Protein AF-A0A941WX78-F1 (afdb_monomer)

Secondary structure (DSSP, 8-state):
-HHHHHHHHHHHHHH--HHHHHHHHHHHHHHHHHHHT-S-----HHHHHHHHHHHHHHHTHHHHHHHHHHHTT-HHHHHHHHHHHHHHHHHHHHHHHHHHHHHTTTSPPPPP--HHHHHHHHHHHHHHHHHTSTTTTSHHHHHHHHHHHSHHHHHHHHHHHHHHHHHH-SSHHHHHHT-PPPS---TTSPP--GGGSTTSSHHHHHHHHHHHHHHHHHH-TT---HHHHHHHHHHTT--

Sequence (239 aa):
IVHSVVECLGCTGEWFGPQLIGLTLILAPLLWQPLKNSALRFRNPGWISLFSFGVLAASFVPPIFATGVDSYRLDRILGSLYMLYAVLVLLNLIYWMGWLAQRRAAHAAPEGVRVWHLGLCAGLLAWGLFATGAVLATPTLGAYYSLLTGEAAQYHEDILAREEALLTARSLSEAQDSIDFLGAQPAIFPLDMLPYQSNTSLPGDMHRFFAMQQLVDQYGAGHIPTEEWEALNAWNSES

Radius of gyration: 26.67 Å; Cα contacts (8 Å, |Δi|>4): 202; chains: 1; bounding box: 54×29×80 Å

Foldseek 3Di:
DVLLLVVLVVLVVVLPDCLLVLLLVLVLQVLLVVLLVDPDDLDCLPVLLVVLSVVLSVLSVVLCVVQNPPQSPQLLNSLVSSVSVVVSSVVSSSSVSSNVSNVVVVDDRDDHDDPVSVVVNVVSVCCSCVVVCSVCSHLVNLVVVCVVVVLVVQQVVQVVQLLVQLQPDQALVSLLVSDDDRPHDRSNDGDDCCVVCSPDCVSLVSNLVSLVVVQCVVQNPPRRDPVSVVVSVVRSVRD

Solvent-accessible surface area (backbone atoms only — not comparable to full-atom values): 13236 Å² total; per-residue (Å²): 107,72,64,25,46,53,51,42,54,52,51,54,56,72,67,64,42,73,53,59,55,54,50,47,68,53,48,49,67,64,46,37,63,63,38,51,72,41,89,72,84,59,8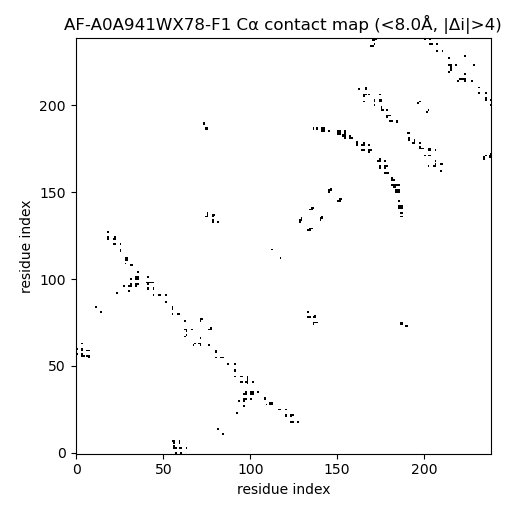2,58,54,69,60,53,46,53,48,46,50,49,54,52,25,54,64,41,44,60,44,36,71,76,49,34,86,79,55,37,76,38,55,39,52,48,24,54,51,48,52,51,48,53,54,47,51,52,53,43,49,52,40,46,49,28,30,48,34,58,73,42,68,86,58,82,80,79,80,80,81,53,70,66,58,55,54,52,47,54,50,46,50,49,44,51,41,57,74,66,45,40,54,56,27,31,60,70,51,28,51,52,46,24,61,73,74,40,33,49,59,49,31,50,53,49,50,50,54,41,50,53,41,31,59,69,36,87,40,41,69,52,21,27,71,52,52,67,81,72,94,36,79,50,69,77,54,77,81,84,57,58,60,82,40,24,93,50,66,56,40,48,57,47,26,54,50,54,51,49,52,53,43,33,73,73,53,36,84,96,53,60,56,69,68,61,52,50,52,56,50,51,53,65,67,77,93

pLDDT: mean 78.2, std 11.44, range [45.84, 93.56]

Structure (mmCIF, N/CA/C/O backbone):
data_AF-A0A941WX78-F1
#
_entry.id   AF-A0A941WX78-F1
#
loop_
_atom_site.group_PDB
_atom_site.id
_atom_site.type_symbol
_atom_site.label_atom_id
_atom_site.label_alt_id
_atom_site.label_comp_id
_atom_site.label_asym_id
_atom_site.label_entity_id
_atom_site.label_seq_id
_atom_site.pdbx_PDB_ins_code
_atom_site.Cartn_x
_atom_site.Cartn_y
_atom_site.Cartn_z
_atom_site.occupancy
_atom_site.B_iso_or_equiv
_atom_site.auth_seq_id
_atom_site.auth_comp_id
_atom_site.auth_asym_id
_atom_site.auth_atom_id
_atom_site.pdbx_PDB_model_num
ATOM 1 N N . ILE A 1 1 ? -15.611 -10.393 -6.558 1.00 64.38 1 ILE A N 1
ATOM 2 C CA . ILE A 1 1 ? -16.486 -10.279 -5.361 1.00 64.38 1 ILE A CA 1
ATOM 3 C C . ILE A 1 1 ? -16.205 -11.397 -4.357 1.00 64.38 1 ILE A C 1
ATOM 5 O O . ILE A 1 1 ? -15.852 -11.079 -3.237 1.00 64.38 1 ILE A O 1
ATOM 9 N N . VAL A 1 2 ? -16.305 -12.685 -4.716 1.00 76.94 2 VAL A N 1
ATOM 10 C CA . VAL A 1 2 ? -16.023 -13.775 -3.751 1.00 76.94 2 VAL A CA 1
ATOM 11 C C . VAL A 1 2 ? -14.576 -13.722 -3.238 1.00 76.94 2 VAL A C 1
ATOM 13 O O . VAL A 1 2 ? -14.368 -13.720 -2.031 1.00 76.94 2 VAL A O 1
ATOM 16 N N . HIS A 1 3 ? -13.595 -13.551 -4.132 1.00 77.19 3 HIS A N 1
ATOM 17 C CA . HIS A 1 3 ? -12.185 -13.399 -3.743 1.00 77.19 3 HIS A CA 1
ATOM 18 C C . HIS A 1 3 ? -11.938 -12.207 -2.811 1.00 77.19 3 HIS A C 1
ATOM 20 O O . HIS A 1 3 ? -11.313 -12.368 -1.775 1.00 77.19 3 HIS A O 1
ATOM 26 N N . SER A 1 4 ? -12.500 -11.031 -3.110 1.00 78.50 4 SER A N 1
ATOM 27 C CA . SER A 1 4 ? -12.307 -9.843 -2.267 1.00 78.50 4 SER A CA 1
ATOM 28 C C . SER A 1 4 ? -12.907 -9.998 -0.864 1.00 78.50 4 SER A C 1
ATOM 30 O O . SER A 1 4 ? -12.401 -9.411 0.085 1.00 78.50 4 SER A O 1
ATOM 32 N N . VAL A 1 5 ? -13.964 -10.805 -0.708 1.00 82.19 5 VAL A N 1
ATOM 33 C CA . VAL A 1 5 ? -14.541 -11.131 0.606 1.00 82.19 5 VAL A CA 1
ATOM 34 C C . VAL A 1 5 ? -13.653 -12.105 1.381 1.00 82.19 5 VAL A C 1
ATOM 36 O O . VAL A 1 5 ? -13.455 -11.906 2.577 1.00 82.19 5 VAL A O 1
ATOM 39 N N . VAL A 1 6 ? -13.111 -13.133 0.721 1.00 83.12 6 VAL A N 1
ATOM 40 C CA . VAL A 1 6 ? -12.206 -14.109 1.352 1.00 83.12 6 VAL A CA 1
ATOM 41 C C . VAL A 1 6 ? -10.912 -13.433 1.805 1.00 83.12 6 VAL A C 1
ATOM 43 O O . VAL A 1 6 ? -10.533 -13.588 2.963 1.00 83.12 6 VAL A O 1
ATOM 46 N N . GLU A 1 7 ? -10.305 -12.608 0.950 1.00 81.38 7 GLU A N 1
ATOM 47 C CA . GLU A 1 7 ? -9.098 -11.849 1.305 1.00 81.38 7 GLU A CA 1
ATOM 48 C C . GLU A 1 7 ? -9.359 -10.865 2.443 1.00 81.38 7 GLU A C 1
ATOM 50 O O . GLU A 1 7 ? -8.599 -10.789 3.405 1.00 81.38 7 GLU A O 1
ATOM 55 N N . CYS A 1 8 ? -10.496 -10.163 2.404 1.00 81.75 8 CYS A N 1
ATOM 56 C CA . CYS A 1 8 ? -10.891 -9.289 3.500 1.00 81.75 8 CYS A CA 1
ATOM 57 C C . CYS A 1 8 ? -11.042 -10.062 4.822 1.00 81.75 8 CYS A C 1
ATOM 59 O O . CYS A 1 8 ? -10.663 -9.544 5.870 1.00 81.75 8 CYS A O 1
ATOM 61 N N . LEU A 1 9 ? -11.580 -11.286 4.814 1.00 82.31 9 LEU A N 1
ATOM 62 C CA . LEU A 1 9 ? -11.692 -12.115 6.022 1.00 82.31 9 LEU A CA 1
ATOM 63 C C . LEU A 1 9 ? -10.322 -12.556 6.549 1.00 82.31 9 LEU A C 1
ATOM 65 O O . LEU A 1 9 ? -10.090 -12.467 7.753 1.00 82.31 9 LEU A O 1
ATOM 69 N N . GLY A 1 10 ? -9.415 -12.977 5.665 1.00 80.12 10 GLY A N 1
ATOM 70 C CA . GLY A 1 10 ? -8.041 -13.328 6.033 1.00 80.12 10 GLY A CA 1
ATOM 71 C C . GLY A 1 10 ? -7.306 -12.143 6.660 1.00 80.12 10 GLY A C 1
ATOM 72 O O . GLY A 1 10 ? -6.890 -12.210 7.817 1.00 80.12 10 GLY A O 1
ATOM 73 N N . CYS A 1 11 ? -7.256 -11.012 5.948 1.00 75.69 11 CYS A N 1
ATOM 74 C CA . CYS A 1 11 ? -6.587 -9.801 6.420 1.00 75.69 11 CYS A CA 1
ATOM 75 C C . CYS A 1 11 ? -7.209 -9.247 7.705 1.00 75.69 11 CYS A C 1
ATOM 77 O O . CYS A 1 11 ? -6.488 -8.839 8.608 1.00 75.69 11 CYS A O 1
ATOM 79 N N . THR A 1 12 ? -8.541 -9.246 7.839 1.00 78.50 12 THR A N 1
ATOM 80 C CA . THR A 1 12 ? -9.175 -8.785 9.088 1.00 78.50 12 THR A CA 1
ATOM 81 C C . THR A 1 12 ? -8.836 -9.676 10.277 1.00 78.50 12 THR A C 1
ATOM 83 O O . THR A 1 12 ? -8.740 -9.147 11.380 1.00 78.50 12 THR A O 1
ATOM 86 N N . GLY A 1 13 ? -8.623 -10.980 10.073 1.00 75.88 13 GLY A N 1
ATOM 87 C CA . GLY A 1 13 ? -8.141 -11.897 11.106 1.00 75.88 13 GLY A CA 1
ATOM 88 C C . GLY A 1 13 ? -6.695 -11.618 11.515 1.00 75.88 13 GLY A C 1
ATOM 89 O O . GLY A 1 13 ? -6.405 -11.541 12.706 1.00 75.88 13 GLY A O 1
ATOM 90 N N . GLU A 1 14 ? -5.806 -11.398 10.547 1.00 78.25 14 GLU A N 1
ATOM 91 C CA . GLU A 1 14 ? -4.398 -11.055 10.799 1.00 78.25 14 GLU A CA 1
ATOM 92 C C . GLU A 1 14 ? -4.241 -9.689 11.481 1.00 78.25 14 GLU A C 1
ATOM 94 O O . GLU A 1 14 ? -3.434 -9.523 12.395 1.00 78.25 14 GLU A O 1
ATOM 99 N N . TRP A 1 15 ? -5.042 -8.706 11.069 1.00 74.44 15 TRP A N 1
ATOM 100 C CA . TRP A 1 15 ? -5.029 -7.355 11.631 1.00 74.44 15 TRP A CA 1
ATOM 101 C C . TRP A 1 15 ? -5.766 -7.252 12.968 1.00 74.44 15 TRP A C 1
ATOM 103 O O . TRP A 1 15 ? -5.611 -6.248 13.672 1.00 74.44 15 TRP A O 1
ATOM 113 N N . PHE A 1 16 ? -6.540 -8.274 13.353 1.00 72.19 16 PHE A N 1
ATOM 114 C CA . PHE A 1 16 ? -7.192 -8.343 14.658 1.00 72.19 16 PHE A CA 1
ATOM 115 C C . PHE A 1 16 ? -6.184 -8.710 15.752 1.00 72.19 16 PHE A C 1
ATOM 117 O O . PHE A 1 16 ? -6.165 -9.810 16.301 1.00 72.19 16 PHE A O 1
ATOM 124 N N . GLY A 1 17 ? -5.315 -7.757 16.068 1.00 70.75 17 GLY A N 1
ATOM 125 C CA . GLY A 1 17 ? -4.290 -7.912 17.086 1.00 70.75 17 GLY A CA 1
ATOM 126 C C . GLY A 1 17 ? -4.743 -7.484 18.492 1.00 70.75 17 GLY A C 1
ATOM 127 O O . GLY A 1 17 ? -5.724 -6.746 18.656 1.00 70.75 17 GLY A O 1
ATOM 128 N N . PRO A 1 18 ? -3.992 -7.874 19.542 1.00 65.06 18 PRO A N 1
ATOM 129 C CA . PRO A 1 18 ? -4.227 -7.443 20.927 1.00 65.06 18 PRO A CA 1
ATOM 130 C C . PRO A 1 18 ? -4.242 -5.912 21.108 1.00 65.06 18 PRO A C 1
ATOM 132 O O . PRO A 1 18 ? -4.812 -5.399 22.072 1.00 65.06 18 PRO A O 1
ATOM 135 N N . GLN A 1 19 ? -3.675 -5.165 20.162 1.00 68.62 19 GLN A N 1
ATOM 136 C CA . GLN A 1 19 ? -3.686 -3.706 20.100 1.00 68.62 19 GLN A CA 1
ATOM 137 C C . GLN A 1 19 ? -5.115 -3.144 20.002 1.00 68.62 19 GLN A C 1
ATOM 139 O O . GLN A 1 19 ? -5.437 -2.172 20.686 1.00 68.62 19 GLN A O 1
ATOM 144 N N . LEU A 1 20 ? -6.001 -3.777 19.221 1.00 69.44 20 LEU A N 1
ATOM 145 C CA . LEU A 1 20 ? -7.406 -3.360 19.103 1.00 69.44 20 LEU A CA 1
ATOM 146 C C . LEU A 1 20 ? -8.188 -3.613 20.394 1.00 69.44 20 LEU A C 1
ATOM 148 O O . LEU A 1 20 ? -9.069 -2.830 20.757 1.00 69.44 20 LEU A O 1
ATOM 152 N N . ILE A 1 21 ? -7.840 -4.681 21.114 1.00 69.50 21 ILE A N 1
ATOM 153 C CA . ILE A 1 21 ? -8.420 -5.002 22.421 1.00 69.50 21 ILE A CA 1
ATOM 154 C C . ILE A 1 21 ? -8.004 -3.937 23.443 1.00 69.50 21 ILE A C 1
ATOM 156 O O . ILE A 1 21 ? -8.858 -3.402 24.151 1.00 69.50 21 ILE A O 1
ATOM 160 N N . GLY A 1 22 ? -6.719 -3.566 23.473 1.00 68.12 22 GLY A N 1
ATOM 161 C CA . GLY A 1 22 ? -6.211 -2.479 24.314 1.00 68.12 22 GLY A CA 1
ATOM 162 C C . GLY A 1 22 ? -6.892 -1.139 24.021 1.00 68.12 22 GLY A C 1
ATOM 163 O O . GLY A 1 22 ? -7.365 -0.470 24.939 1.00 68.12 22 GLY A O 1
ATOM 164 N N . LEU A 1 23 ? -7.030 -0.785 22.739 1.00 70.69 23 LEU A N 1
ATOM 165 C CA . LEU A 1 23 ? -7.746 0.415 22.302 1.00 70.69 23 LEU A CA 1
ATOM 166 C C . LEU A 1 23 ? -9.215 0.408 22.758 1.00 70.69 23 LEU A C 1
ATOM 168 O O . LEU A 1 23 ? -9.713 1.406 23.277 1.00 70.69 23 LEU A O 1
ATOM 172 N N . THR A 1 24 ? -9.895 -0.730 22.606 1.00 70.06 24 THR A N 1
ATOM 173 C CA . THR A 1 24 ? -11.296 -0.922 23.008 1.00 70.06 24 THR A CA 1
ATOM 174 C C . THR A 1 24 ? -11.489 -0.734 24.509 1.00 70.06 24 THR A C 1
ATOM 176 O O . THR A 1 24 ? -12.394 -0.009 24.925 1.00 70.06 24 THR A O 1
ATOM 179 N N . LEU A 1 25 ? -10.624 -1.337 25.330 1.00 68.75 25 LEU A N 1
ATOM 180 C CA . LEU A 1 25 ? -10.698 -1.250 26.791 1.00 68.75 25 LEU A CA 1
ATOM 181 C C . LEU A 1 25 ? -10.559 0.186 27.311 1.00 68.75 25 LEU A C 1
ATOM 183 O O . LEU A 1 25 ? -11.137 0.509 28.346 1.00 68.75 25 LEU A O 1
ATOM 187 N N . ILE A 1 26 ? -9.831 1.048 26.596 1.00 67.25 26 ILE A N 1
ATOM 188 C CA . ILE A 1 26 ? -9.568 2.427 27.024 1.00 67.25 26 ILE A CA 1
ATOM 189 C C . ILE A 1 26 ? -10.562 3.425 26.417 1.00 67.25 26 ILE A C 1
ATOM 191 O O . ILE A 1 26 ? -11.023 4.335 27.112 1.00 67.25 26 ILE A O 1
ATOM 195 N N . LEU A 1 27 ? -10.952 3.254 25.149 1.00 69.06 27 LEU A N 1
ATOM 196 C CA . LEU A 1 27 ? -11.990 4.088 24.534 1.00 69.06 27 LEU A CA 1
ATOM 197 C C . LEU A 1 27 ? -13.362 3.869 25.179 1.00 69.06 27 LEU A C 1
ATOM 199 O O . LEU A 1 27 ? -14.144 4.818 25.252 1.00 69.06 27 LEU A O 1
ATOM 203 N N . ALA A 1 28 ? -13.636 2.666 25.694 1.00 70.75 28 ALA A N 1
ATOM 204 C CA . ALA A 1 28 ? -14.882 2.339 26.384 1.00 70.75 28 ALA A CA 1
ATOM 205 C C . ALA A 1 28 ? -15.235 3.311 27.519 1.00 70.75 28 ALA A C 1
ATOM 207 O O . ALA A 1 28 ? -16.300 3.924 27.431 1.00 70.75 28 ALA A O 1
ATOM 208 N N . PRO A 1 29 ? -14.396 3.521 28.550 1.00 70.50 29 PRO A N 1
ATOM 209 C CA . PRO A 1 29 ? -14.704 4.472 29.613 1.00 70.50 29 PRO A CA 1
ATOM 210 C C . PRO A 1 29 ? -14.611 5.938 29.158 1.00 70.50 29 PRO A C 1
ATOM 212 O O . PRO A 1 29 ? -15.387 6.760 29.643 1.00 70.50 29 PRO A O 1
ATOM 215 N N . LEU A 1 30 ? -13.724 6.277 28.210 1.00 69.44 30 LEU A N 1
ATOM 216 C CA . LEU A 1 30 ? -13.552 7.657 27.729 1.00 69.44 30 LEU A CA 1
ATOM 217 C C . LEU A 1 30 ? -14.783 8.162 26.968 1.00 69.44 30 LEU A C 1
ATOM 219 O O . LEU A 1 30 ? -15.237 9.287 27.171 1.00 69.44 30 LEU A O 1
ATOM 223 N N . LEU A 1 31 ? -15.335 7.321 26.095 1.00 71.31 31 LEU A N 1
ATOM 224 C CA . LEU A 1 31 ? -16.461 7.683 25.245 1.00 71.31 31 LEU A CA 1
ATOM 225 C C . LEU A 1 31 ? -17.819 7.394 25.898 1.00 71.31 31 LEU A C 1
ATOM 227 O O . LEU A 1 31 ? -18.844 7.836 25.384 1.00 71.31 31 LEU A O 1
ATOM 231 N N . TRP A 1 32 ? -17.853 6.726 27.057 1.00 71.25 32 TRP A N 1
ATOM 232 C CA . TRP A 1 32 ? -19.092 6.343 27.740 1.00 71.25 32 TRP A CA 1
ATOM 233 C C . TRP A 1 32 ? -19.999 7.534 28.074 1.00 71.25 32 TRP A C 1
ATOM 235 O O . TRP A 1 32 ? -21.184 7.532 27.743 1.00 71.25 32 TRP A O 1
ATOM 245 N N . GLN A 1 33 ? -19.450 8.567 28.720 1.00 67.44 33 GLN A N 1
ATOM 246 C CA . GLN A 1 33 ? -20.201 9.766 29.109 1.00 67.44 33 GLN A CA 1
ATOM 247 C C . GLN A 1 33 ? -20.704 10.588 27.908 1.00 67.44 33 GLN A C 1
ATOM 249 O O . GLN A 1 33 ? -21.904 10.877 27.868 1.00 67.44 33 GLN A O 1
ATOM 254 N N . PRO A 1 34 ? -19.864 10.946 26.912 1.00 70.88 34 PRO A N 1
ATOM 255 C CA . PRO A 1 34 ? -20.340 11.706 25.758 1.00 70.88 34 PRO A CA 1
ATOM 256 C C . PRO A 1 34 ? -21.333 10.911 24.902 1.00 70.88 34 PRO A C 1
ATOM 258 O O . PRO A 1 34 ? -22.298 11.490 24.412 1.00 70.88 34 PRO A O 1
ATOM 261 N N . LEU A 1 35 ? -21.168 9.590 24.763 1.00 73.00 35 LEU A N 1
ATOM 262 C CA . LEU A 1 35 ? -22.105 8.756 24.002 1.00 73.00 35 LEU A CA 1
ATOM 263 C C . LEU A 1 35 ? -23.445 8.565 24.720 1.00 73.00 35 LEU A C 1
ATOM 265 O O . LEU A 1 35 ? -24.486 8.549 24.063 1.00 73.00 35 LEU A O 1
ATOM 269 N N . LYS A 1 36 ? -23.442 8.472 26.057 1.00 68.69 36 LYS A N 1
ATOM 270 C CA . LYS A 1 36 ? -24.671 8.423 26.864 1.00 68.69 36 LYS A CA 1
ATOM 271 C C . LYS A 1 36 ? -25.491 9.710 26.733 1.00 68.69 36 LYS A C 1
ATOM 273 O O . LYS A 1 36 ? -26.713 9.638 26.652 1.00 68.69 36 LYS A O 1
ATOM 278 N N . ASN A 1 37 ? -24.821 10.860 26.696 1.00 66.75 37 ASN A N 1
ATOM 279 C CA . ASN A 1 37 ? -25.458 12.177 26.596 1.00 66.75 37 ASN A CA 1
ATOM 280 C C . ASN A 1 37 ? -25.695 12.631 25.144 1.00 66.75 37 ASN A C 1
ATOM 282 O O . ASN A 1 37 ? -26.217 13.721 24.915 1.00 66.75 37 ASN A O 1
ATOM 286 N N . SER A 1 38 ? -25.300 11.823 24.159 1.00 71.88 38 SER A N 1
ATOM 287 C CA . SER A 1 38 ? -25.458 12.153 22.747 1.00 71.88 38 SER A CA 1
ATOM 288 C C . SER A 1 38 ? -26.918 12.037 22.303 1.00 71.88 38 SER A C 1
ATOM 290 O O . SER A 1 38 ? -27.622 11.094 22.660 1.00 71.88 38 SER A O 1
ATOM 292 N N . ALA A 1 39 ? -27.353 12.965 21.447 1.00 66.81 39 ALA A N 1
ATOM 293 C CA . ALA A 1 39 ? -28.661 12.920 20.792 1.00 66.81 39 ALA A CA 1
ATOM 294 C C . ALA A 1 39 ? -28.755 11.850 19.680 1.00 66.81 39 ALA A C 1
ATOM 296 O O . ALA A 1 39 ? -29.844 11.576 19.169 1.00 66.81 39 ALA A O 1
ATOM 297 N N . LEU A 1 40 ? -27.628 11.247 19.286 1.00 70.19 40 LEU A N 1
ATOM 298 C CA . LEU A 1 40 ? -27.575 10.214 18.252 1.00 70.19 40 LEU A CA 1
ATOM 299 C C . LEU A 1 40 ? -28.214 8.920 18.759 1.0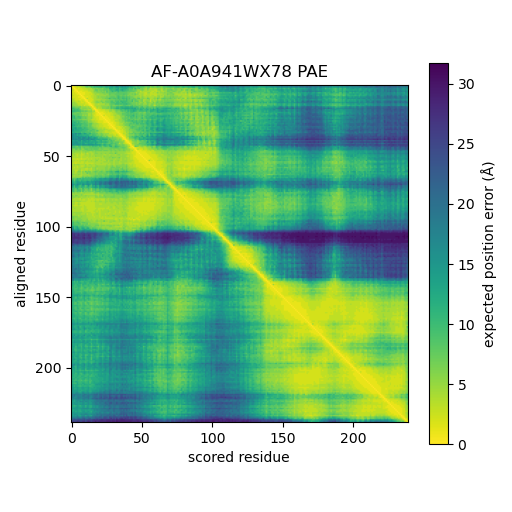0 70.19 40 LEU A C 1
ATOM 301 O O . LEU A 1 40 ? -27.819 8.403 19.794 1.00 70.19 40 LEU A O 1
ATOM 305 N N . ARG A 1 41 ? -29.181 8.354 18.029 1.00 70.31 41 ARG A N 1
ATOM 306 C CA . ARG A 1 41 ? -29.797 7.064 18.383 1.00 70.31 41 ARG A CA 1
ATOM 307 C C . ARG A 1 41 ? -29.037 5.915 17.729 1.00 70.31 41 ARG A C 1
ATOM 309 O O . ARG A 1 41 ? -29.182 5.675 16.531 1.00 70.31 41 ARG A O 1
ATOM 316 N N . PHE A 1 42 ? -28.281 5.165 18.521 1.00 75.56 42 PHE A N 1
ATOM 317 C CA . PHE A 1 42 ? -27.576 3.974 18.053 1.00 75.56 42 PHE A CA 1
ATOM 318 C C . PHE A 1 42 ? -28.535 2.785 18.152 1.00 75.56 42 PHE A C 1
ATOM 320 O O . PHE A 1 42 ? -28.715 2.232 19.230 1.00 75.56 42 PHE A O 1
ATOM 327 N N . ARG A 1 43 ? -29.233 2.426 17.065 1.00 73.00 43 ARG A N 1
ATOM 328 C CA . ARG A 1 43 ? -30.272 1.369 17.086 1.00 73.00 43 ARG A CA 1
ATOM 329 C C . ARG A 1 43 ? -29.781 0.019 16.564 1.00 73.00 43 ARG A C 1
ATOM 331 O O . ARG A 1 43 ? -30.206 -1.006 17.085 1.00 73.00 43 ARG A O 1
ATOM 338 N N . ASN A 1 44 ? -28.863 0.018 15.594 1.00 81.94 44 ASN A N 1
ATOM 339 C CA . ASN A 1 44 ? -28.567 -1.154 14.766 1.00 81.94 44 ASN A CA 1
ATOM 340 C C . ASN A 1 44 ? -27.050 -1.380 14.567 1.00 81.94 44 ASN A C 1
ATOM 342 O O . ASN A 1 44 ? -26.554 -1.197 13.456 1.00 81.94 44 ASN A O 1
ATOM 346 N N . PRO A 1 45 ? -26.297 -1.794 15.606 1.00 82.31 45 PRO A N 1
ATOM 347 C CA . PRO A 1 45 ? -24.840 -1.935 15.512 1.00 82.31 45 PRO A CA 1
ATOM 348 C C . PRO A 1 45 ? -24.404 -3.000 14.499 1.00 82.31 45 PRO A C 1
ATOM 350 O O . PRO A 1 45 ? -23.483 -2.762 13.727 1.00 82.31 45 PRO A O 1
ATOM 353 N N . GLY A 1 46 ? -25.123 -4.125 14.416 1.00 84.06 46 GLY A N 1
ATOM 354 C CA . GLY A 1 46 ? -24.792 -5.200 13.473 1.00 84.06 46 GLY A CA 1
ATOM 355 C C . GLY A 1 46 ? -24.886 -4.791 11.998 1.00 84.06 46 GLY A C 1
ATOM 356 O O . GLY A 1 46 ? -24.042 -5.187 11.203 1.00 84.06 46 GLY A O 1
ATOM 357 N N . TRP A 1 47 ? -25.861 -3.951 11.631 1.00 86.12 47 TRP A N 1
ATOM 358 C CA . TRP A 1 47 ? -25.999 -3.463 10.252 1.00 86.12 47 TRP A CA 1
ATOM 359 C C . TRP A 1 47 ? -24.870 -2.509 9.862 1.00 86.12 47 TRP A C 1
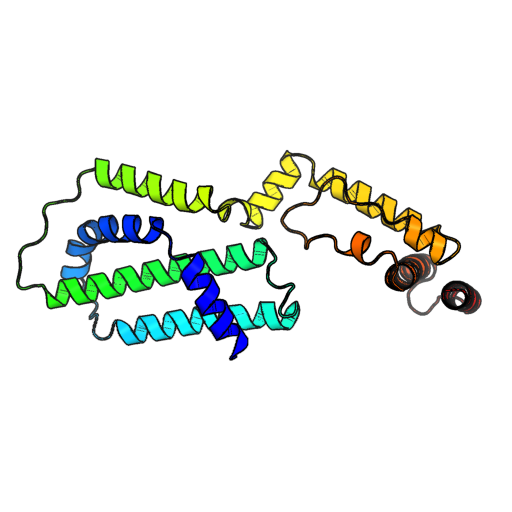ATOM 361 O O . TRP A 1 47 ? -24.396 -2.559 8.731 1.00 86.12 47 TRP A O 1
ATOM 371 N N . ILE A 1 48 ? -24.412 -1.678 10.802 1.00 87.00 48 ILE A N 1
ATOM 372 C CA . ILE A 1 48 ? -23.260 -0.800 10.584 1.00 87.00 48 ILE A CA 1
ATOM 373 C C . ILE A 1 48 ? -21.986 -1.626 10.427 1.00 87.00 48 ILE A C 1
ATOM 375 O O . ILE A 1 48 ? -21.231 -1.371 9.496 1.00 87.00 48 ILE A O 1
ATOM 379 N N . SER A 1 49 ? -21.786 -2.664 11.243 1.00 87.31 49 SER A N 1
ATOM 380 C CA . SER A 1 49 ? -20.644 -3.571 11.080 1.00 87.31 49 SER A CA 1
ATOM 381 C C . SER A 1 49 ? -20.673 -4.317 9.750 1.00 87.31 49 SER A C 1
ATOM 383 O O . SER A 1 49 ? -19.643 -4.401 9.087 1.00 87.31 49 SER A O 1
ATOM 385 N N . LEU A 1 50 ? -21.846 -4.784 9.309 1.00 88.75 50 LEU A N 1
ATOM 386 C CA . LEU A 1 50 ? -22.000 -5.417 7.998 1.00 88.75 50 LEU A CA 1
ATOM 387 C C . LEU A 1 50 ? -21.697 -4.439 6.857 1.00 88.75 50 LEU A C 1
ATOM 389 O O . LEU A 1 50 ? -21.008 -4.796 5.905 1.00 88.75 50 LEU A O 1
ATOM 393 N N . PHE A 1 51 ? -22.171 -3.196 6.964 1.00 89.19 51 PHE A N 1
ATOM 394 C CA . PHE A 1 51 ? -21.874 -2.151 5.990 1.00 89.19 51 PHE A CA 1
ATOM 395 C C . PHE A 1 51 ? -20.381 -1.812 5.960 1.00 89.19 51 PHE A C 1
ATOM 397 O O . PHE A 1 51 ? -19.791 -1.771 4.887 1.00 89.19 51 PHE A O 1
ATOM 404 N N . SER A 1 52 ? -19.744 -1.629 7.119 1.00 88.69 52 SER A N 1
ATOM 405 C CA . SER A 1 52 ? -18.304 -1.375 7.212 1.00 88.69 52 SER A CA 1
ATOM 406 C C . SER A 1 52 ? -17.480 -2.523 6.639 1.00 88.69 52 SER A C 1
ATOM 408 O O . SER A 1 52 ? -16.536 -2.273 5.896 1.00 88.69 52 SER A O 1
ATOM 410 N N . PHE A 1 53 ? -17.857 -3.770 6.925 1.00 88.31 53 PHE A N 1
ATOM 411 C CA . PHE A 1 53 ? -17.230 -4.936 6.311 1.00 88.31 53 PHE A CA 1
ATOM 412 C C . PHE A 1 53 ? -17.418 -4.932 4.789 1.00 88.31 53 PHE A C 1
ATOM 414 O O . PHE A 1 53 ? -16.465 -5.163 4.054 1.00 88.31 53 PHE A O 1
ATOM 421 N N . GLY A 1 54 ? -18.614 -4.587 4.302 1.00 88.56 54 GLY A N 1
ATOM 422 C CA . GLY A 1 54 ? -18.885 -4.424 2.874 1.00 88.56 54 GLY A CA 1
ATOM 423 C C . GLY A 1 54 ? -18.021 -3.344 2.214 1.00 88.56 54 GLY A C 1
ATOM 424 O O . GLY A 1 54 ? -17.475 -3.581 1.141 1.00 88.56 54 GLY A O 1
ATOM 425 N N . VAL A 1 55 ? -17.844 -2.187 2.862 1.00 90.31 55 VAL A N 1
ATOM 426 C CA . VAL A 1 55 ? -16.965 -1.100 2.389 1.00 90.31 55 VAL A CA 1
ATOM 427 C C . VAL A 1 55 ? -15.510 -1.562 2.323 1.00 90.31 55 VAL A C 1
ATOM 429 O O . VAL A 1 55 ? -14.828 -1.310 1.328 1.00 90.31 55 VAL A O 1
ATOM 432 N N . LEU A 1 56 ? -15.041 -2.273 3.351 1.00 87.81 56 LEU A N 1
ATOM 433 C CA . LEU A 1 56 ? -13.691 -2.820 3.369 1.00 87.81 56 LEU A CA 1
ATOM 434 C C . LEU A 1 56 ? -13.506 -3.843 2.242 1.00 87.81 56 LEU A C 1
ATOM 436 O O . LEU A 1 56 ? -12.619 -3.671 1.414 1.00 87.81 56 LEU A O 1
ATOM 440 N N . ALA A 1 57 ? -14.398 -4.830 2.127 1.00 86.25 57 ALA A N 1
ATOM 441 C CA . ALA A 1 57 ? -14.357 -5.854 1.083 1.00 86.25 57 ALA A CA 1
ATOM 442 C C . ALA A 1 57 ? -14.470 -5.272 -0.339 1.00 86.25 57 ALA A C 1
ATOM 444 O O . ALA A 1 57 ? -13.847 -5.785 -1.268 1.00 86.25 57 ALA A O 1
ATOM 445 N N . ALA A 1 58 ? -15.230 -4.189 -0.529 1.00 88.06 58 ALA A N 1
ATOM 446 C CA . ALA A 1 58 ? -15.299 -3.475 -1.803 1.00 88.06 58 ALA A CA 1
ATOM 447 C C . ALA A 1 58 ? -13.971 -2.782 -2.147 1.00 88.06 58 ALA A C 1
ATOM 449 O O . ALA A 1 58 ? -13.587 -2.739 -3.314 1.00 88.06 58 ALA A O 1
ATOM 450 N N . SER A 1 59 ? -13.235 -2.303 -1.143 1.00 86.38 59 SER A N 1
ATOM 451 C CA . SER A 1 59 ? -11.944 -1.624 -1.327 1.00 86.38 59 SER A CA 1
ATOM 452 C C . SER A 1 59 ? -10.819 -2.571 -1.764 1.00 86.38 59 SER A C 1
ATOM 454 O O . SER A 1 59 ? -9.833 -2.115 -2.335 1.00 86.38 59 SER A O 1
ATOM 456 N N . PHE A 1 60 ? -10.986 -3.886 -1.584 1.00 82.38 60 PHE A N 1
ATOM 457 C CA . PHE A 1 60 ? -10.092 -4.907 -2.149 1.00 82.38 60 PHE A CA 1
ATOM 458 C C . PHE A 1 60 ? -10.323 -5.154 -3.651 1.00 82.38 60 PHE A C 1
ATOM 460 O O . PHE A 1 60 ? -9.458 -5.720 -4.314 1.00 82.38 60 PHE A O 1
ATOM 467 N N . VAL A 1 61 ? -11.460 -4.734 -4.225 1.00 84.12 61 VAL A N 1
ATOM 468 C CA . VAL A 1 61 ? -11.778 -5.006 -5.639 1.00 84.12 61 VAL A CA 1
ATOM 469 C C . VAL A 1 61 ? -10.823 -4.294 -6.609 1.00 84.12 61 VAL A C 1
ATOM 471 O O . VAL A 1 61 ? -10.298 -4.984 -7.484 1.00 84.12 61 VAL A O 1
ATOM 474 N N . PRO A 1 62 ? -10.550 -2.975 -6.490 1.00 81.75 62 PRO A N 1
ATOM 475 C CA . PRO A 1 62 ? -9.654 -2.297 -7.426 1.00 81.75 62 PRO A CA 1
ATOM 476 C C . PRO A 1 62 ? -8.221 -2.859 -7.425 1.00 81.75 62 PRO A C 1
ATOM 478 O O . PRO A 1 62 ? -7.717 -3.129 -8.514 1.00 81.75 62 PRO A O 1
ATOM 481 N N . PRO A 1 63 ? -7.571 -3.112 -6.266 1.00 76.81 63 PRO A N 1
ATOM 482 C CA . PRO A 1 63 ? -6.239 -3.715 -6.237 1.00 76.81 63 PRO A CA 1
ATOM 483 C C . PRO A 1 63 ? -6.174 -5.099 -6.886 1.00 76.81 63 PRO A C 1
ATOM 485 O O . PRO A 1 63 ? -5.305 -5.335 -7.723 1.00 76.81 63 PRO A O 1
ATOM 488 N N . ILE A 1 64 ? -7.119 -5.988 -6.560 1.00 79.75 64 ILE A N 1
ATOM 489 C CA . ILE A 1 64 ? -7.160 -7.348 -7.117 1.00 79.75 64 ILE A CA 1
ATOM 490 C C . ILE A 1 64 ? -7.378 -7.308 -8.634 1.00 79.75 64 ILE A C 1
ATOM 492 O O . ILE A 1 64 ? -6.776 -8.089 -9.364 1.00 79.75 64 ILE A O 1
ATOM 496 N N . PHE A 1 65 ? -8.222 -6.396 -9.127 1.00 78.94 65 PHE A N 1
ATOM 497 C CA . PHE A 1 65 ? -8.470 -6.263 -10.562 1.00 78.94 65 PHE A CA 1
ATOM 498 C C . PHE A 1 65 ? -7.271 -5.675 -11.316 1.00 78.94 65 PHE A C 1
ATOM 500 O O . PHE A 1 65 ? -6.961 -6.131 -12.410 1.00 78.94 65 PHE A O 1
ATOM 507 N N . ALA A 1 66 ? -6.598 -4.672 -10.744 1.00 74.50 66 ALA A N 1
ATOM 508 C CA . ALA A 1 66 ? -5.494 -3.978 -11.405 1.00 74.50 66 ALA A CA 1
ATOM 509 C C . ALA A 1 66 ? -4.182 -4.775 -11.402 1.00 74.50 66 ALA A C 1
ATOM 511 O O . ALA A 1 66 ? -3.398 -4.661 -12.337 1.00 74.50 66 ALA A O 1
ATOM 512 N N . THR A 1 67 ? -3.926 -5.547 -10.345 1.00 68.62 67 THR A N 1
ATOM 513 C CA . THR A 1 67 ? -2.623 -6.199 -10.126 1.00 68.62 67 THR A CA 1
ATOM 514 C C . THR A 1 67 ? -2.695 -7.729 -10.168 1.00 68.62 67 THR A C 1
ATOM 516 O O . THR A 1 67 ? -1.668 -8.396 -10.232 1.00 68.62 67 THR A O 1
ATOM 519 N N . GLY A 1 68 ? -3.896 -8.309 -10.203 1.00 64.94 68 GLY A N 1
ATOM 520 C CA . GLY A 1 68 ? -4.090 -9.745 -10.031 1.00 64.94 68 GLY A CA 1
ATOM 521 C C . GLY A 1 68 ? -4.096 -10.155 -8.555 1.00 64.94 68 GLY A C 1
ATOM 522 O O . GLY A 1 68 ? -3.874 -9.347 -7.652 1.00 64.94 68 GLY A O 1
ATOM 523 N N . VAL A 1 69 ? -4.401 -11.430 -8.302 1.00 58.72 69 VAL A N 1
ATOM 524 C CA . VAL A 1 69 ? -4.602 -11.961 -6.941 1.00 58.72 69 VAL A CA 1
ATOM 525 C C . VAL A 1 69 ? -3.287 -12.060 -6.159 1.00 58.72 69 VAL A C 1
ATOM 527 O O . VAL A 1 69 ? -3.315 -11.964 -4.944 1.00 58.72 69 VAL A O 1
ATOM 530 N N . ASP A 1 70 ? -2.133 -12.153 -6.822 1.00 57.22 70 ASP A N 1
ATOM 531 C CA . ASP A 1 70 ? -0.847 -12.304 -6.123 1.00 57.22 70 ASP A CA 1
ATOM 532 C C . ASP A 1 70 ? -0.097 -10.974 -5.934 1.00 57.22 70 ASP A C 1
ATOM 534 O O . ASP A 1 70 ? 0.627 -10.799 -4.952 1.00 57.22 70 ASP A O 1
ATOM 538 N N . SER A 1 71 ? -0.325 -9.988 -6.809 1.00 56.34 71 SER A N 1
ATOM 539 C CA . SER A 1 71 ? 0.437 -8.729 -6.811 1.00 56.34 71 SER A CA 1
ATOM 540 C C . SER A 1 71 ? -0.238 -7.578 -6.051 1.00 56.34 71 SER A C 1
ATOM 542 O O . SER A 1 71 ? 0.348 -6.503 -5.939 1.00 56.34 71 SER A O 1
ATOM 544 N N . TYR A 1 72 ? -1.435 -7.761 -5.471 1.00 59.50 72 TYR A N 1
ATOM 545 C CA . TYR A 1 72 ? -2.055 -6.715 -4.633 1.00 59.50 72 TYR A CA 1
ATOM 546 C C . TYR A 1 72 ? -1.370 -6.573 -3.264 1.00 59.50 72 TYR A C 1
ATOM 548 O O . TYR A 1 72 ? -1.592 -5.581 -2.566 1.00 59.50 72 TYR A O 1
ATOM 556 N N . ARG A 1 73 ? -0.521 -7.541 -2.887 1.00 61.16 73 ARG A N 1
ATOM 557 C CA . ARG A 1 73 ? 0.238 -7.581 -1.625 1.00 61.16 73 ARG A CA 1
ATOM 558 C C . ARG A 1 73 ? 1.430 -6.617 -1.599 1.00 61.16 73 ARG A C 1
ATOM 560 O O . ARG A 1 73 ? 2.367 -6.819 -0.839 1.00 61.16 73 ARG A O 1
ATOM 567 N N . LEU A 1 74 ? 1.395 -5.561 -2.410 1.00 68.25 74 LEU A N 1
ATOM 568 C CA . LEU A 1 74 ? 2.295 -4.427 -2.246 1.00 68.25 74 LEU A CA 1
ATOM 569 C C . LEU A 1 74 ? 2.051 -3.790 -0.874 1.00 68.25 74 LEU A C 1
ATOM 571 O O . LEU A 1 74 ? 0.911 -3.440 -0.547 1.00 68.25 74 LEU A O 1
ATOM 575 N N . ASP A 1 75 ? 3.124 -3.550 -0.123 1.00 66.38 75 ASP A N 1
ATOM 576 C CA . ASP A 1 75 ? 3.064 -2.955 1.217 1.00 66.38 75 ASP A CA 1
ATOM 577 C C . ASP A 1 75 ? 2.278 -1.640 1.237 1.00 66.38 75 ASP A C 1
ATOM 579 O O . ASP A 1 75 ? 1.482 -1.396 2.142 1.00 66.38 75 ASP A O 1
ATOM 583 N N . ARG A 1 76 ? 2.390 -0.825 0.181 1.00 69.88 76 ARG A N 1
ATOM 584 C CA . ARG A 1 76 ? 1.616 0.417 0.023 1.00 69.88 76 ARG A CA 1
ATOM 585 C C . ARG A 1 76 ? 0.101 0.187 -0.031 1.00 69.88 76 ARG A C 1
ATOM 587 O O . ARG A 1 76 ? -0.673 0.968 0.531 1.00 69.88 76 ARG A O 1
ATOM 594 N N . ILE A 1 77 ? -0.338 -0.845 -0.752 1.00 76.62 77 ILE A N 1
ATOM 595 C CA . ILE A 1 77 ? -1.761 -1.177 -0.912 1.00 76.62 77 ILE A CA 1
ATOM 596 C C . ILE A 1 77 ? -2.291 -1.732 0.410 1.00 76.62 77 ILE A C 1
ATOM 598 O O . ILE A 1 77 ? -3.311 -1.253 0.907 1.00 76.62 77 ILE A O 1
ATOM 602 N N . LEU A 1 78 ? -1.563 -2.674 1.014 1.00 76.31 78 LEU A N 1
ATOM 603 C CA . LEU A 1 78 ? -1.909 -3.255 2.310 1.00 76.31 78 LEU A CA 1
ATOM 604 C C . LEU A 1 78 ? -1.943 -2.199 3.419 1.00 76.31 78 LEU A C 1
ATOM 606 O O . LEU A 1 78 ? -2.904 -2.158 4.182 1.00 76.31 78 LEU A O 1
ATOM 610 N N . GLY A 1 79 ? -0.970 -1.287 3.463 1.00 74.44 79 GLY A N 1
ATOM 611 C CA . GLY A 1 79 ? -0.939 -0.174 4.414 1.00 74.44 79 GLY A CA 1
ATOM 612 C C . GLY A 1 79 ? -2.140 0.764 4.262 1.00 74.44 79 GLY A C 1
ATOM 613 O O . GLY A 1 79 ? -2.764 1.152 5.251 1.00 74.44 79 GLY A O 1
ATOM 614 N N . SER A 1 80 ? -2.537 1.070 3.024 1.00 76.38 80 SER A N 1
ATOM 615 C CA . SER A 1 80 ? -3.721 1.900 2.750 1.00 76.38 80 SER A CA 1
ATOM 616 C C . SER A 1 80 ? -5.026 1.207 3.170 1.00 76.38 80 SER A C 1
ATOM 618 O O . SER A 1 80 ? -5.901 1.833 3.775 1.00 76.38 80 SER A O 1
ATOM 620 N N . LEU A 1 81 ? -5.150 -0.099 2.904 1.00 82.44 81 LEU A N 1
ATOM 621 C CA . LEU A 1 81 ? -6.294 -0.914 3.329 1.00 82.44 81 LEU A CA 1
ATOM 622 C C . LEU A 1 81 ? -6.350 -1.066 4.855 1.00 82.44 81 LEU A C 1
ATOM 624 O O . LEU A 1 81 ? -7.434 -0.989 5.434 1.00 82.44 81 LEU A O 1
ATOM 628 N N . TYR A 1 82 ? -5.199 -1.204 5.515 1.00 79.25 82 TYR A N 1
ATOM 629 C CA . TYR A 1 82 ? -5.095 -1.249 6.971 1.00 79.25 82 TYR A CA 1
ATOM 630 C C . TYR A 1 82 ? -5.540 0.068 7.619 1.00 79.25 82 TYR A C 1
ATOM 632 O O . TYR A 1 82 ? -6.278 0.053 8.603 1.00 79.25 82 TYR A O 1
ATOM 640 N N . MET A 1 83 ? -5.174 1.220 7.048 1.00 76.88 83 MET A N 1
ATOM 641 C CA . MET A 1 83 ? -5.646 2.525 7.533 1.00 76.88 83 MET A CA 1
ATOM 642 C C . MET A 1 83 ? -7.170 2.655 7.429 1.00 76.88 83 MET A C 1
ATOM 644 O O . MET A 1 83 ? -7.822 3.098 8.378 1.00 76.88 83 MET A O 1
ATOM 648 N N . LEU A 1 84 ? -7.760 2.217 6.311 1.00 84.38 84 LEU A N 1
ATOM 649 C CA . LEU A 1 84 ? -9.215 2.165 6.159 1.00 84.38 84 LEU A CA 1
ATOM 650 C C . LEU A 1 84 ? -9.851 1.215 7.185 1.00 84.38 84 LEU A C 1
ATOM 652 O O . LEU A 1 84 ? -10.834 1.581 7.830 1.00 84.38 84 LEU A O 1
ATOM 656 N N . TYR A 1 85 ? -9.276 0.026 7.377 1.00 84.19 85 TYR A N 1
ATOM 657 C CA . TYR A 1 85 ? -9.698 -0.925 8.405 1.00 84.19 85 TYR A CA 1
ATOM 658 C C . TYR A 1 85 ? -9.671 -0.295 9.803 1.00 84.19 85 TYR A C 1
ATOM 660 O O . TYR A 1 85 ? -10.676 -0.358 10.508 1.00 84.19 85 TYR A O 1
ATOM 668 N N . ALA A 1 86 ? -8.586 0.382 10.185 1.00 79.88 86 ALA A N 1
ATOM 669 C CA . ALA A 1 86 ? -8.451 1.032 11.486 1.00 79.88 86 ALA A CA 1
ATOM 670 C C . ALA A 1 86 ? -9.540 2.094 11.720 1.00 79.88 86 ALA A C 1
ATOM 672 O O . ALA A 1 86 ? -10.153 2.133 12.791 1.00 79.88 86 ALA A O 1
ATOM 673 N N . VAL A 1 87 ? -9.846 2.913 10.707 1.00 81.62 87 VAL A N 1
ATOM 674 C CA . VAL A 1 87 ? -10.938 3.901 10.767 1.00 81.62 87 VAL A CA 1
ATOM 675 C C . VAL A 1 87 ? -12.298 3.216 10.906 1.00 81.62 87 VAL A C 1
ATOM 677 O O . VAL A 1 87 ? -13.109 3.612 11.745 1.00 81.62 87 VAL A O 1
ATOM 680 N N . LEU A 1 88 ? -12.562 2.168 10.123 1.00 85.69 88 LEU A N 1
ATOM 681 C CA . LEU A 1 88 ? -13.824 1.429 10.176 1.00 85.69 88 LEU A CA 1
ATOM 682 C C . LEU A 1 88 ? -14.012 0.704 11.514 1.00 85.69 88 LEU A C 1
ATOM 684 O O . LEU A 1 88 ? -15.120 0.710 12.054 1.00 85.69 88 LEU A O 1
ATOM 688 N N . VAL A 1 89 ? -12.953 0.121 12.076 1.00 82.88 89 VAL A N 1
ATOM 689 C CA . VAL A 1 89 ? -12.968 -0.494 13.410 1.00 82.88 89 VAL A CA 1
ATOM 690 C C . VAL A 1 89 ? -13.239 0.557 14.479 1.00 82.88 89 VAL A C 1
ATOM 692 O O . VAL A 1 89 ? -14.092 0.329 15.334 1.00 82.88 89 VAL A O 1
ATOM 695 N N . LEU A 1 90 ? -12.599 1.728 14.406 1.00 80.00 90 LEU A N 1
ATOM 696 C CA . LEU A 1 90 ? -12.853 2.831 15.333 1.00 80.00 90 LEU A CA 1
ATOM 697 C C . LEU A 1 90 ? -14.318 3.294 15.276 1.00 80.00 90 LEU A C 1
ATOM 699 O O . LEU A 1 90 ? -14.959 3.437 16.316 1.00 80.00 90 LEU A O 1
ATOM 703 N N . LEU A 1 91 ? -14.878 3.477 14.077 1.00 83.44 91 LEU A N 1
ATOM 704 C CA . LEU A 1 91 ? -16.286 3.849 13.897 1.00 83.44 91 LEU A CA 1
ATOM 705 C C . LEU A 1 91 ? -17.239 2.782 14.445 1.00 83.44 91 LEU A C 1
ATOM 707 O O . LEU A 1 91 ? -18.204 3.112 15.139 1.00 83.44 91 LEU A O 1
ATOM 711 N N . ASN A 1 92 ? -16.956 1.505 14.179 1.00 86.12 92 ASN A N 1
ATOM 712 C CA . ASN A 1 92 ? -17.734 0.396 14.724 1.00 86.12 92 ASN A CA 1
ATOM 713 C C . ASN A 1 92 ? -17.669 0.365 16.242 1.00 86.12 92 ASN A C 1
ATOM 715 O O . ASN A 1 92 ? -18.704 0.241 16.892 1.00 86.12 92 ASN A O 1
ATOM 719 N N . LEU A 1 93 ? -16.480 0.530 16.809 1.00 82.19 93 LEU A N 1
ATOM 720 C CA . LEU A 1 93 ? -16.273 0.569 18.243 1.00 82.19 93 LEU A CA 1
ATOM 721 C C . LEU A 1 93 ? -17.106 1.691 18.879 1.00 82.19 93 LEU A C 1
ATOM 723 O O . LEU A 1 93 ? -17.869 1.426 19.806 1.00 82.19 93 L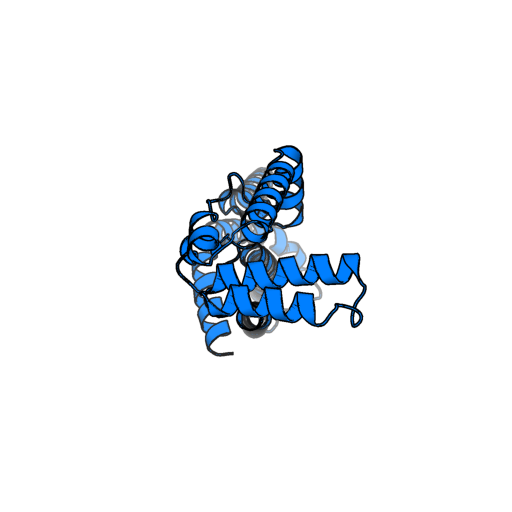EU A O 1
ATOM 727 N N . ILE A 1 94 ? -17.041 2.915 18.342 1.00 79.88 94 ILE A N 1
ATOM 728 C CA . ILE A 1 94 ? -17.858 4.057 18.794 1.00 79.88 94 ILE A CA 1
ATOM 729 C C . ILE A 1 94 ? -19.351 3.714 18.741 1.00 79.88 94 ILE A C 1
ATOM 731 O O . ILE A 1 94 ? -20.076 3.963 19.706 1.00 79.88 94 ILE A O 1
ATOM 735 N N . TYR A 1 95 ? -19.814 3.106 17.647 1.00 83.31 95 TYR A N 1
ATOM 736 C CA . TYR A 1 95 ? -21.222 2.755 17.471 1.00 83.31 95 TYR A CA 1
ATOM 737 C C . TYR A 1 95 ? -21.679 1.667 18.459 1.00 83.31 95 TYR A C 1
ATOM 739 O O . TYR A 1 95 ? -22.736 1.796 19.081 1.00 83.31 95 TYR A O 1
ATOM 747 N N . TRP A 1 96 ? -20.880 0.612 18.645 1.00 82.06 96 TRP A N 1
ATOM 748 C CA . TRP A 1 96 ? -21.140 -0.461 19.609 1.00 82.06 96 TRP A CA 1
ATOM 749 C C . TRP A 1 96 ? -21.152 0.061 21.047 1.00 82.06 96 TRP A C 1
ATOM 751 O O . TRP A 1 96 ? -22.050 -0.286 21.816 1.00 82.06 96 TRP A O 1
ATOM 761 N N . MET A 1 97 ? -20.212 0.939 21.401 1.00 76.19 97 MET A N 1
ATOM 762 C CA . MET A 1 97 ? -20.172 1.587 22.714 1.00 76.19 97 MET A CA 1
ATOM 763 C C . MET A 1 97 ? -21.369 2.512 22.924 1.00 76.19 97 MET A C 1
ATOM 765 O O . MET A 1 97 ? -21.960 2.484 23.999 1.00 76.19 97 MET A O 1
ATOM 769 N N . GLY A 1 98 ? -21.784 3.274 21.909 1.00 77.56 98 GLY A N 1
ATOM 770 C CA . GLY A 1 98 ? -22.956 4.148 21.987 1.00 77.56 98 GLY A CA 1
ATOM 771 C C . GLY A 1 98 ? -24.257 3.370 22.159 1.00 77.56 98 GLY A C 1
ATOM 772 O O . GLY A 1 98 ? -25.073 3.703 23.021 1.00 77.56 98 GLY A O 1
ATOM 773 N N . TRP A 1 99 ? -24.414 2.272 21.418 1.00 83.31 99 TRP A N 1
ATOM 774 C CA . TRP A 1 99 ? -25.533 1.345 21.586 1.00 83.31 99 TRP A CA 1
ATOM 775 C C . TRP A 1 99 ? -25.551 0.724 22.987 1.00 83.31 99 TRP A C 1
ATOM 777 O O . TRP A 1 99 ? -26.595 0.695 23.642 1.00 83.31 99 TRP A O 1
ATOM 787 N N . LEU A 1 100 ? -24.397 0.270 23.486 1.00 78.25 100 LEU A N 1
ATOM 788 C CA . LEU A 1 100 ? -24.292 -0.341 24.809 1.00 78.25 100 LEU A CA 1
ATOM 789 C C . LEU A 1 100 ? -24.525 0.675 25.933 1.00 78.25 100 LEU A C 1
ATOM 791 O O . LEU A 1 100 ? -25.203 0.343 26.901 1.00 78.25 100 LEU A O 1
ATOM 795 N N . ALA A 1 101 ? -24.022 1.904 25.802 1.00 73.44 101 ALA A N 1
ATOM 796 C CA . ALA A 1 101 ? -24.204 2.985 26.769 1.00 73.44 101 ALA A CA 1
ATOM 797 C C . ALA A 1 101 ? -25.669 3.432 26.868 1.00 73.44 101 ALA A C 1
ATOM 799 O O . ALA A 1 101 ? -26.184 3.605 27.973 1.00 73.44 101 ALA A O 1
ATOM 800 N N . GLN A 1 102 ? -26.370 3.546 25.735 1.00 74.44 102 GLN A N 1
ATOM 801 C CA . GLN A 1 102 ? -27.802 3.867 25.708 1.00 74.44 102 GLN A CA 1
ATOM 802 C C . GLN A 1 102 ? -28.657 2.716 26.242 1.00 74.44 102 GLN A C 1
ATOM 804 O O . GLN A 1 102 ? -29.613 2.949 26.979 1.00 74.44 102 GLN A O 1
ATOM 809 N N . ARG A 1 103 ? -28.290 1.465 25.938 1.00 73.56 103 ARG A N 1
ATOM 810 C CA . ARG A 1 103 ? -29.002 0.277 26.431 1.00 73.56 103 ARG A CA 1
ATOM 811 C C . ARG A 1 103 ? -28.740 -0.001 27.916 1.00 73.56 103 ARG A C 1
ATOM 813 O O . ARG A 1 103 ? -29.624 -0.504 28.601 1.00 73.56 103 ARG A O 1
ATOM 820 N N . ARG A 1 104 ? -27.551 0.341 28.425 1.00 65.88 104 ARG A N 1
ATOM 821 C CA . ARG A 1 104 ? -27.147 0.217 29.839 1.00 65.88 104 ARG A CA 1
ATOM 822 C C . ARG A 1 104 ? -27.341 1.496 30.651 1.00 65.88 104 ARG A C 1
ATOM 824 O O . ARG A 1 104 ? -26.839 1.570 31.769 1.00 65.88 104 ARG A O 1
ATOM 831 N N . ALA A 1 105 ? -28.118 2.465 30.166 1.00 56.12 105 ALA A N 1
ATOM 832 C CA . ALA A 1 105 ? -28.470 3.671 30.919 1.00 56.12 105 ALA A CA 1
ATOM 833 C C . ALA A 1 105 ? -29.102 3.397 32.312 1.00 56.12 105 ALA A C 1
ATOM 835 O O . ALA A 1 105 ? -29.240 4.334 33.095 1.00 56.12 105 ALA A O 1
ATOM 836 N N . ALA A 1 106 ? -29.413 2.135 32.643 1.00 49.09 106 ALA A N 1
ATOM 837 C CA . ALA A 1 106 ? -29.854 1.656 33.953 1.00 49.09 106 ALA A CA 1
ATOM 838 C C . ALA A 1 106 ? -28.747 1.433 35.016 1.00 49.09 106 ALA A C 1
ATOM 840 O O . ALA A 1 106 ? -29.088 1.347 36.193 1.00 49.09 106 ALA A O 1
ATOM 841 N N . HIS A 1 107 ? -27.450 1.360 34.677 1.00 45.84 107 HIS A N 1
ATOM 842 C CA . HIS A 1 107 ? -26.386 1.163 35.681 1.00 45.84 107 HIS A CA 1
ATOM 843 C C . HIS A 1 107 ? -25.278 2.223 35.614 1.00 45.84 107 HIS A C 1
ATOM 845 O O . HIS A 1 107 ? -24.940 2.741 34.548 1.00 45.84 107 HIS A O 1
ATOM 851 N N . ALA A 1 108 ? -24.789 2.590 36.804 1.00 48.97 108 ALA A N 1
ATOM 852 C CA . ALA A 1 108 ? -23.896 3.713 37.065 1.00 48.97 108 ALA A CA 1
ATOM 853 C C . ALA A 1 108 ? -22.622 3.677 36.206 1.00 48.97 108 ALA A C 1
ATOM 855 O O . ALA A 1 108 ? -22.098 2.612 35.881 1.00 48.97 108 ALA A O 1
ATOM 856 N N . ALA A 1 109 ? -22.153 4.866 35.820 1.00 52.47 109 ALA A N 1
ATOM 857 C CA . ALA A 1 109 ? -20.953 5.029 35.011 1.00 52.47 109 ALA A CA 1
ATOM 858 C C . ALA A 1 109 ? -19.726 4.425 35.727 1.00 52.47 109 ALA A C 1
ATOM 860 O O . ALA A 1 109 ? -19.593 4.625 36.935 1.00 52.47 109 ALA A O 1
ATOM 861 N N . PRO A 1 110 ? -18.820 3.734 35.012 1.00 57.50 110 PRO A N 1
ATOM 862 C CA . PRO A 1 110 ? -17.513 3.412 35.566 1.00 57.50 110 PRO A CA 1
ATOM 863 C C . PRO A 1 110 ? -16.757 4.708 35.907 1.00 57.50 110 PRO A C 1
ATOM 865 O O . PRO A 1 110 ? -16.910 5.720 35.217 1.00 57.50 110 PRO A O 1
ATOM 868 N N . GLU A 1 111 ? -15.989 4.685 36.999 1.00 54.31 111 GLU A N 1
ATOM 869 C CA . GLU A 1 111 ? -15.241 5.842 37.503 1.00 54.31 111 GLU A CA 1
ATOM 870 C C . GLU A 1 111 ? -14.271 6.419 36.455 1.00 54.31 111 GLU A C 1
ATOM 872 O O . GLU A 1 1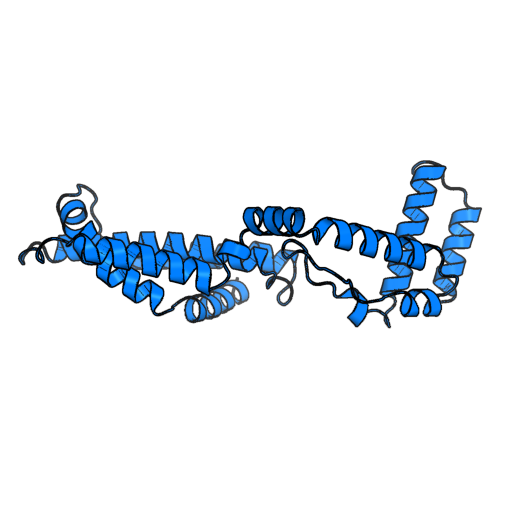11 ? -13.756 5.709 35.591 1.00 54.31 111 GLU A O 1
ATOM 877 N N . GLY A 1 112 ? -14.050 7.736 36.529 1.00 56.75 112 GLY A N 1
ATOM 878 C CA . GLY A 1 112 ? -13.385 8.536 35.499 1.00 56.75 112 GLY A CA 1
ATOM 879 C C . GLY A 1 112 ? -12.005 8.037 35.053 1.00 56.75 112 GLY A C 1
ATOM 880 O O . GLY A 1 112 ? -11.198 7.523 35.832 1.00 56.75 112 GLY A O 1
ATOM 881 N N . VAL A 1 113 ? -11.718 8.250 33.767 1.00 57.84 113 VAL A N 1
ATOM 882 C CA . VAL A 1 113 ? -10.458 7.869 33.118 1.00 57.84 113 VAL A CA 1
ATOM 883 C C . VAL A 1 113 ? -9.298 8.677 33.707 1.00 57.84 113 VAL A C 1
ATOM 885 O O . VAL A 1 113 ? -9.209 9.889 33.525 1.00 57.84 113 VAL A O 1
ATOM 888 N N . ARG A 1 114 ? -8.386 8.007 34.421 1.00 68.19 114 ARG A N 1
ATOM 889 C CA . ARG A 1 114 ? -7.158 8.635 34.951 1.00 68.19 114 ARG A CA 1
ATOM 890 C C . ARG A 1 114 ? -6.160 8.914 33.821 1.00 68.19 114 ARG A C 1
ATOM 892 O O . ARG A 1 114 ? -6.023 8.090 32.923 1.00 68.19 114 ARG A O 1
ATOM 899 N N . VAL A 1 115 ? -5.397 10.005 33.929 1.00 65.81 115 VAL A N 1
ATOM 900 C CA . VAL A 1 115 ? -4.417 10.483 32.923 1.00 65.81 115 VAL A CA 1
ATOM 901 C C . VAL A 1 115 ? -3.417 9.405 32.476 1.00 65.81 115 VAL A C 1
ATOM 903 O O . VAL A 1 115 ? -3.059 9.346 31.303 1.00 65.81 115 VAL A O 1
ATOM 906 N N . TRP A 1 116 ? -3.014 8.493 33.365 1.00 63.47 116 TRP A N 1
ATOM 907 C CA . TRP A 1 116 ? -2.101 7.401 33.007 1.00 63.47 116 TRP A CA 1
ATOM 908 C C . TRP A 1 116 ? -2.709 6.400 32.006 1.00 63.47 116 TRP A C 1
ATOM 910 O O . TRP A 1 116 ? -1.979 5.872 31.172 1.00 63.47 116 TRP A O 1
ATOM 920 N N . HIS A 1 117 ? -4.035 6.193 32.016 1.00 64.56 117 HIS A N 1
ATOM 921 C CA . HIS A 1 117 ? -4.712 5.371 31.008 1.00 64.56 117 HIS A CA 1
ATOM 922 C C . HIS A 1 117 ? -4.646 6.029 29.627 1.00 64.56 117 HIS A C 1
ATOM 924 O O . HIS A 1 117 ? -4.500 5.323 28.638 1.00 64.56 117 HIS A O 1
ATOM 930 N N . LEU A 1 118 ? -4.696 7.367 29.551 1.00 62.03 118 LEU A N 1
ATOM 931 C CA . LEU A 1 118 ? -4.533 8.110 28.295 1.00 62.03 118 LEU A CA 1
ATOM 932 C C . LEU A 1 118 ? -3.096 8.001 27.766 1.00 62.03 118 LEU A C 1
ATOM 934 O O . LEU A 1 118 ? -2.907 7.775 26.574 1.00 62.03 118 LEU A O 1
ATOM 938 N N . GLY A 1 119 ? -2.095 8.090 28.650 1.00 68.50 119 GLY A N 1
ATOM 939 C CA . GLY A 1 119 ? -0.688 7.870 28.297 1.00 68.50 119 GLY A CA 1
ATOM 940 C C . GLY A 1 119 ? -0.416 6.443 27.807 1.00 68.50 119 GLY A C 1
ATOM 941 O O . GLY A 1 119 ? 0.242 6.257 26.786 1.00 68.50 119 GLY A O 1
ATOM 942 N N . LEU A 1 120 ? -0.999 5.437 28.468 1.00 71.94 120 LEU A N 1
ATOM 943 C CA . LEU A 1 120 ? -0.933 4.039 28.033 1.00 71.94 120 LEU A CA 1
ATOM 944 C C . LEU A 1 120 ? -1.664 3.822 26.696 1.00 71.94 120 LEU A C 1
ATOM 946 O O . LEU A 1 120 ? -1.202 3.050 25.863 1.00 71.94 120 LEU A O 1
ATOM 950 N N . CYS A 1 121 ? -2.753 4.555 26.451 1.00 62.53 121 CYS A N 1
ATOM 951 C CA . CYS A 1 121 ? -3.490 4.535 25.187 1.00 62.53 121 CYS A CA 1
ATOM 952 C C . CYS A 1 121 ? -2.678 5.115 24.028 1.00 62.53 121 CYS A C 1
ATOM 954 O O . CYS A 1 121 ? -2.609 4.505 22.965 1.00 62.53 121 CYS A O 1
ATOM 956 N N . ALA A 1 122 ? -2.051 6.276 24.235 1.00 63.50 122 ALA A N 1
ATOM 957 C CA . ALA A 1 122 ? -1.172 6.894 23.249 1.00 63.50 122 ALA A CA 1
ATOM 958 C C . ALA A 1 122 ? 0.047 6.003 22.969 1.00 63.50 122 ALA A C 1
ATOM 960 O O . ALA A 1 122 ? 0.421 5.833 21.813 1.00 63.50 122 ALA A O 1
ATOM 961 N N . GLY A 1 123 ? 0.604 5.369 24.008 1.00 70.81 123 GLY A N 1
ATOM 962 C CA . GLY A 1 123 ? 1.704 4.413 23.888 1.00 70.81 123 GLY A CA 1
ATOM 963 C C . GLY A 1 123 ? 1.328 3.144 23.121 1.00 70.81 123 GLY A C 1
ATOM 964 O O . GLY A 1 123 ? 2.076 2.737 22.242 1.00 70.81 123 GLY A O 1
ATOM 965 N N . LEU A 1 124 ? 0.163 2.542 23.389 1.00 68.62 124 LEU A N 1
ATOM 966 C CA . LEU A 1 124 ? -0.316 1.350 22.672 1.00 68.62 124 LEU A CA 1
ATOM 967 C C . LEU A 1 124 ? -0.762 1.655 21.239 1.00 68.62 124 LEU A C 1
ATOM 969 O O . LEU A 1 124 ? -0.557 0.822 20.362 1.00 68.62 124 LEU A O 1
ATOM 973 N N . LEU A 1 125 ? -1.347 2.831 20.986 1.00 64.56 125 LEU A N 1
ATOM 974 C CA . LEU A 1 125 ? -1.665 3.283 19.630 1.00 64.56 125 LEU A CA 1
ATOM 975 C C . LEU A 1 125 ? -0.393 3.539 18.832 1.00 64.56 125 LEU A C 1
ATOM 977 O O . LEU A 1 125 ? -0.268 3.017 17.730 1.00 64.56 125 LEU A O 1
ATOM 981 N N . ALA A 1 126 ? 0.566 4.271 19.402 1.00 64.94 126 ALA A N 1
ATOM 982 C CA . ALA A 1 126 ? 1.872 4.458 18.786 1.00 64.94 126 ALA A CA 1
ATOM 983 C C . ALA A 1 126 ? 2.539 3.097 18.542 1.00 64.94 126 ALA A C 1
ATOM 985 O O . ALA A 1 126 ? 2.918 2.803 17.418 1.00 64.94 126 ALA A O 1
ATOM 986 N N . TRP A 1 127 ? 2.583 2.212 19.539 1.00 67.81 127 TRP A N 1
ATOM 987 C CA . TRP A 1 127 ? 3.143 0.871 19.382 1.00 67.81 127 TRP A CA 1
ATOM 988 C C . TRP A 1 127 ? 2.431 0.060 18.297 1.00 67.81 127 TRP A C 1
ATOM 990 O O . TRP A 1 127 ? 3.094 -0.555 17.481 1.00 67.81 127 TRP A O 1
ATOM 1000 N N . GLY A 1 128 ? 1.099 0.067 18.228 1.00 62.69 128 GLY A N 1
ATOM 1001 C CA . GLY A 1 128 ? 0.354 -0.655 17.194 1.00 62.69 128 GLY A CA 1
ATOM 1002 C C . GLY A 1 128 ? 0.585 -0.113 15.785 1.00 62.69 128 GLY A C 1
ATOM 1003 O O . GLY A 1 128 ? 0.702 -0.900 14.847 1.00 62.69 128 GLY A O 1
ATOM 1004 N N . LEU A 1 129 ? 0.704 1.210 15.640 1.00 60.22 129 LEU A N 1
ATOM 1005 C CA . LEU A 1 129 ? 1.030 1.865 14.373 1.00 60.22 129 LEU A CA 1
ATOM 1006 C C . LEU A 1 129 ? 2.494 1.626 13.946 1.00 60.22 129 LEU A C 1
ATOM 1008 O O . LEU A 1 129 ? 2.753 1.383 12.769 1.00 60.22 129 LEU A O 1
ATOM 1012 N N . PHE A 1 130 ? 3.445 1.663 14.883 1.00 60.62 130 PHE A N 1
ATOM 1013 C CA . PHE A 1 130 ? 4.876 1.490 14.601 1.00 60.62 130 PHE A CA 1
ATOM 1014 C C . PHE A 1 130 ? 5.300 0.014 14.488 1.00 60.62 130 PHE A C 1
ATOM 1016 O O . PHE A 1 130 ? 6.077 -0.323 13.601 1.00 60.62 130 PHE A O 1
ATOM 1023 N N . ALA A 1 131 ? 4.782 -0.882 15.333 1.00 55.56 131 ALA A N 1
ATOM 1024 C CA . ALA A 1 131 ? 5.192 -2.292 15.384 1.00 55.56 131 ALA A CA 1
ATOM 1025 C C . ALA A 1 131 ? 4.683 -3.126 14.201 1.00 55.56 131 ALA A C 1
ATOM 1027 O O . ALA A 1 131 ? 5.246 -4.175 13.912 1.00 55.56 131 ALA A O 1
ATOM 1028 N N . THR A 1 132 ? 3.630 -2.676 13.516 1.00 56.41 132 THR A N 1
ATOM 1029 C CA . THR A 1 132 ? 3.111 -3.347 12.314 1.00 56.41 132 THR A CA 1
ATOM 1030 C C . THR A 1 132 ? 3.772 -2.856 11.026 1.00 56.41 132 THR A C 1
ATOM 1032 O O . THR A 1 132 ? 3.385 -3.294 9.950 1.00 56.41 132 THR A O 1
ATOM 1035 N N . GLY A 1 133 ? 4.728 -1.917 11.093 1.00 54.72 133 GLY A N 1
ATOM 1036 C CA . GLY A 1 133 ? 5.344 -1.315 9.903 1.00 54.72 133 GLY A CA 1
ATOM 1037 C C . GLY A 1 133 ? 4.380 -0.473 9.053 1.00 54.72 133 GLY A C 1
ATOM 1038 O O . GLY A 1 133 ? 4.818 0.196 8.122 1.00 54.72 133 GLY A O 1
ATOM 1039 N N . ALA A 1 134 ? 3.089 -0.427 9.403 1.00 55.50 134 ALA A N 1
ATOM 1040 C CA . ALA A 1 134 ? 2.038 0.253 8.652 1.00 55.50 134 ALA A CA 1
ATOM 1041 C C . ALA A 1 134 ? 2.308 1.756 8.476 1.00 55.50 134 ALA A C 1
ATOM 1043 O O . ALA A 1 134 ? 1.949 2.332 7.454 1.00 55.50 134 ALA A O 1
ATOM 1044 N N . VAL A 1 135 ? 2.990 2.387 9.440 1.00 55.19 135 VAL A N 1
ATOM 1045 C CA . VAL A 1 135 ? 3.416 3.792 9.339 1.00 55.19 135 VAL A CA 1
ATOM 1046 C C . VAL A 1 135 ? 4.508 3.988 8.284 1.00 55.19 135 VAL A C 1
ATOM 1048 O O . VAL A 1 135 ? 4.448 4.961 7.536 1.00 55.19 135 VAL A O 1
ATOM 1051 N N . LEU A 1 136 ? 5.472 3.073 8.167 1.00 53.16 136 LEU A N 1
ATOM 1052 C CA . LEU A 1 136 ? 6.508 3.141 7.126 1.00 53.16 136 LEU A CA 1
ATOM 1053 C C . LEU A 1 136 ? 5.964 2.725 5.752 1.00 53.16 136 LEU A C 1
ATOM 1055 O O . LEU A 1 136 ? 6.383 3.274 4.739 1.00 53.16 136 LEU A O 1
ATOM 1059 N N . ALA A 1 137 ? 4.955 1.851 5.729 1.00 53.69 137 ALA A N 1
ATOM 1060 C CA . ALA A 1 137 ? 4.186 1.521 4.533 1.00 53.69 137 ALA A CA 1
ATOM 1061 C C . ALA A 1 137 ? 3.268 2.669 4.061 1.00 53.69 137 ALA A C 1
ATOM 1063 O O . ALA A 1 137 ? 2.680 2.586 2.979 1.00 53.69 137 ALA A O 1
ATOM 1064 N N . THR A 1 138 ? 3.137 3.760 4.834 1.00 65.06 138 THR A N 1
ATOM 1065 C CA . THR A 1 138 ? 2.432 4.958 4.362 1.00 65.06 138 THR A CA 1
ATOM 1066 C C . THR A 1 138 ? 3.263 5.596 3.246 1.00 65.06 138 THR A C 1
ATOM 1068 O O . THR A 1 138 ? 4.391 6.020 3.513 1.00 65.06 138 THR A O 1
ATOM 1071 N N . PRO A 1 139 ? 2.731 5.739 2.017 1.00 67.56 139 PRO A N 1
ATOM 1072 C CA . PRO A 1 139 ? 3.531 6.164 0.868 1.00 67.56 139 PRO A CA 1
ATOM 1073 C C . PRO A 1 139 ? 4.254 7.504 1.073 1.00 67.56 139 PRO A C 1
ATOM 1075 O O . PRO A 1 139 ? 5.347 7.693 0.555 1.00 67.56 139 PRO A O 1
ATOM 1078 N N . THR A 1 140 ? 3.708 8.415 1.881 1.00 72.88 140 THR A N 1
ATOM 1079 C CA . THR A 1 140 ? 4.354 9.700 2.194 1.00 72.88 140 THR A CA 1
ATOM 1080 C C . THR A 1 140 ? 5.612 9.551 3.054 1.00 72.88 140 THR A C 1
ATOM 1082 O O . THR A 1 140 ? 6.616 10.211 2.795 1.00 72.88 140 THR A O 1
ATOM 1085 N N . LEU A 1 141 ? 5.569 8.701 4.085 1.00 72.94 141 LEU A N 1
ATOM 1086 C CA . LEU A 1 141 ? 6.702 8.506 4.994 1.00 72.94 141 LEU A CA 1
ATOM 1087 C C . LEU A 1 141 ? 7.779 7.633 4.352 1.00 72.94 141 LEU A C 1
ATOM 1089 O O . LEU A 1 141 ? 8.954 7.960 4.482 1.00 72.94 141 LEU A O 1
ATOM 1093 N N . GLY A 1 142 ? 7.382 6.604 3.596 1.00 74.12 142 GLY A N 1
ATOM 1094 C CA . GLY A 1 142 ? 8.306 5.818 2.777 1.00 74.12 142 GLY A CA 1
ATOM 1095 C C . GLY A 1 142 ? 9.050 6.679 1.749 1.00 74.12 142 GLY A C 1
ATOM 1096 O O . GLY A 1 142 ? 10.264 6.564 1.636 1.00 74.12 142 GLY A O 1
ATOM 1097 N N . ALA A 1 143 ? 8.363 7.614 1.073 1.00 79.69 143 ALA A N 1
ATOM 1098 C CA . ALA A 1 143 ? 8.993 8.523 0.099 1.00 79.69 143 ALA A CA 1
ATOM 1099 C C . ALA A 1 143 ? 10.057 9.387 0.765 1.00 79.69 143 ALA A C 1
ATOM 1101 O O . ALA A 1 143 ? 11.175 9.520 0.276 1.00 79.69 143 ALA A O 1
ATOM 1102 N N . TYR A 1 144 ? 9.679 9.988 1.891 1.00 82.56 144 TYR A N 1
ATOM 1103 C CA . TYR A 1 144 ? 10.563 10.858 2.641 1.00 82.56 144 TYR A CA 1
ATOM 1104 C C . TYR A 1 144 ? 11.778 10.094 3.170 1.00 82.56 144 TYR A C 1
ATOM 1106 O O . TYR A 1 144 ? 12.898 10.587 3.067 1.00 82.56 144 TYR A O 1
ATOM 1114 N N . TYR A 1 145 ? 11.564 8.879 3.678 1.00 82.69 145 TYR A N 1
ATOM 1115 C CA . TYR A 1 145 ? 12.638 8.012 4.142 1.00 82.69 145 TYR A CA 1
ATOM 1116 C C . TYR A 1 145 ? 13.618 7.679 3.016 1.00 82.69 145 TYR A C 1
ATOM 1118 O O . TYR A 1 145 ? 14.800 7.958 3.174 1.00 82.69 145 TYR A O 1
ATOM 1126 N N . SER A 1 146 ? 13.142 7.205 1.861 1.00 84.00 146 SER A N 1
ATOM 1127 C CA . SER A 1 146 ? 14.023 6.851 0.738 1.00 84.00 146 SER A CA 1
ATOM 1128 C C . SER A 1 146 ? 14.758 8.053 0.129 1.00 84.00 146 SER A C 1
ATOM 1130 O O . SER A 1 146 ? 15.842 7.888 -0.429 1.00 84.00 146 SER A O 1
ATOM 1132 N N . LEU A 1 147 ? 14.215 9.271 0.252 1.00 86.94 147 LEU A N 1
ATOM 1133 C CA . LEU A 1 147 ? 14.935 10.502 -0.101 1.00 86.94 147 LEU A CA 1
ATOM 1134 C C . LEU A 1 147 ? 16.024 10.848 0.921 1.00 86.94 147 LEU A C 1
ATOM 1136 O O . LEU A 1 147 ? 17.111 11.268 0.535 1.00 86.94 147 LEU A O 1
ATOM 1140 N N . LEU A 1 148 ? 15.743 10.686 2.215 1.00 89.62 148 LEU A N 1
ATOM 1141 C CA . LEU A 1 148 ? 16.707 10.969 3.278 1.00 89.62 148 LEU A CA 1
ATOM 1142 C C . LEU A 1 148 ? 17.860 9.965 3.319 1.00 89.62 148 LEU A C 1
ATOM 1144 O O . LEU A 1 148 ? 18.994 10.361 3.578 1.00 89.62 148 LEU A O 1
ATOM 1148 N N . THR A 1 149 ? 17.577 8.680 3.113 1.00 87.56 149 THR A N 1
ATOM 1149 C CA . THR A 1 149 ? 18.591 7.617 3.132 1.00 87.56 149 THR A CA 1
ATOM 1150 C C . THR A 1 149 ? 19.408 7.556 1.849 1.00 87.56 149 THR A C 1
ATOM 1152 O O . THR A 1 149 ? 20.468 6.939 1.845 1.00 87.56 149 THR A O 1
ATOM 1155 N N . GLY A 1 150 ? 18.946 8.200 0.772 1.00 88.75 150 GLY A N 1
ATOM 1156 C CA . GLY A 1 150 ? 19.577 8.135 -0.546 1.00 88.75 150 GLY A CA 1
ATOM 1157 C C . GLY A 1 150 ? 19.205 6.888 -1.353 1.00 88.75 150 GLY A C 1
ATOM 1158 O O . GLY A 1 150 ? 19.621 6.780 -2.503 1.00 88.75 150 GLY A O 1
ATOM 1159 N N . GLU A 1 151 ? 18.369 5.992 -0.813 1.00 89.06 151 GLU A N 1
ATOM 1160 C CA . GLU A 1 151 ? 17.864 4.806 -1.525 1.00 89.06 151 GLU A CA 1
ATOM 1161 C C . GLU A 1 151 ? 17.209 5.165 -2.861 1.00 89.06 151 GLU A C 1
ATOM 1163 O O . GLU A 1 151 ? 17.355 4.438 -3.836 1.00 89.06 151 GLU A O 1
ATOM 1168 N N . ALA A 1 152 ? 16.493 6.293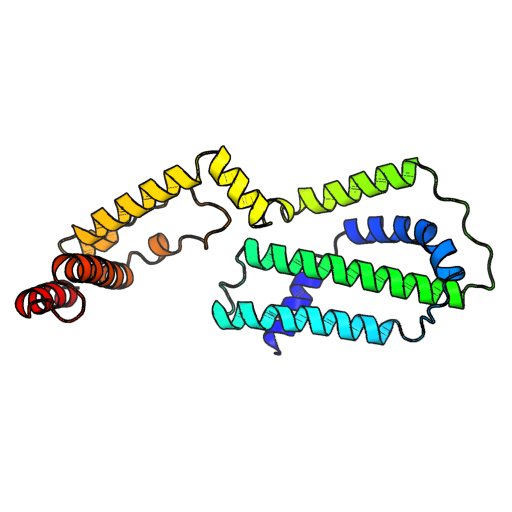 -2.923 1.00 88.88 152 ALA A N 1
ATOM 1169 C CA . ALA A 1 152 ? 15.843 6.741 -4.151 1.00 88.88 152 ALA A CA 1
ATOM 1170 C C . ALA A 1 152 ? 16.852 7.141 -5.241 1.00 88.88 152 ALA A C 1
ATOM 1172 O O . ALA A 1 152 ? 16.591 6.911 -6.420 1.00 88.88 152 ALA A O 1
ATOM 1173 N N . ALA A 1 153 ? 17.989 7.731 -4.855 1.00 90.56 153 ALA A N 1
ATOM 1174 C CA . ALA A 1 153 ? 19.047 8.098 -5.794 1.00 90.56 153 ALA A CA 1
ATOM 1175 C C . ALA A 1 153 ? 19.771 6.847 -6.305 1.00 90.56 153 ALA A C 1
ATOM 1177 O O . ALA A 1 153 ? 19.930 6.691 -7.509 1.00 90.56 153 ALA A O 1
ATOM 1178 N N . GLN A 1 154 ? 20.103 5.919 -5.404 1.00 92.50 154 GLN A N 1
ATOM 1179 C CA . GLN A 1 154 ? 20.716 4.646 -5.778 1.00 92.50 154 GLN A CA 1
ATOM 1180 C C . GLN A 1 154 ? 19.801 3.815 -6.689 1.00 92.50 154 GLN A C 1
ATOM 1182 O O . GLN A 1 154 ? 20.237 3.344 -7.730 1.00 92.50 154 GLN A O 1
ATOM 1187 N N . TYR A 1 155 ? 18.510 3.708 -6.359 1.00 91.19 155 TYR A N 1
ATOM 1188 C CA . TYR A 1 155 ? 17.528 3.034 -7.213 1.00 91.19 155 TYR A CA 1
ATOM 1189 C C . TYR A 1 155 ? 17.450 3.657 -8.613 1.00 91.19 155 TYR A C 1
ATOM 1191 O O . TYR A 1 155 ? 17.305 2.944 -9.600 1.00 91.19 155 TYR A O 1
ATOM 1199 N N . HIS A 1 156 ? 17.542 4.986 -8.715 1.00 91.75 156 HIS A N 1
ATOM 1200 C CA . HIS A 1 156 ? 17.542 5.664 -10.007 1.00 91.75 156 HIS A CA 1
ATOM 1201 C C . HIS A 1 156 ? 18.775 5.306 -10.846 1.00 91.75 156 HIS A C 1
ATOM 1203 O O . HIS A 1 156 ? 18.624 4.998 -12.026 1.00 91.75 156 HIS A O 1
ATOM 1209 N N . GLU A 1 157 ? 19.964 5.310 -10.241 1.00 93.38 157 GLU A N 1
ATOM 1210 C CA . GLU A 1 157 ? 21.207 4.914 -10.911 1.00 93.38 157 GLU A CA 1
ATOM 1211 C C . GLU A 1 157 ? 21.169 3.444 -11.351 1.00 93.38 157 GLU A C 1
ATOM 1213 O O . GLU A 1 157 ? 21.476 3.154 -12.506 1.00 93.38 157 GLU A O 1
ATOM 1218 N N . ASP A 1 158 ? 20.707 2.536 -10.486 1.00 91.88 158 ASP A N 1
ATOM 1219 C CA . ASP A 1 158 ? 20.602 1.102 -10.788 1.00 91.88 158 ASP A CA 1
ATOM 1220 C C . ASP A 1 158 ? 19.638 0.829 -11.961 1.00 91.88 158 ASP A C 1
ATOM 1222 O O . ASP A 1 158 ? 19.923 0.006 -12.833 1.00 91.88 158 ASP A O 1
ATOM 1226 N N . ILE A 1 159 ? 18.498 1.531 -12.014 1.00 90.31 159 ILE A N 1
ATOM 1227 C CA . ILE A 1 159 ? 17.529 1.397 -13.114 1.00 90.31 159 ILE A CA 1
ATOM 1228 C C . ILE A 1 159 ? 18.104 1.931 -14.428 1.00 90.31 159 ILE A C 1
ATOM 1230 O O . ILE A 1 159 ? 17.948 1.267 -15.451 1.00 90.31 159 ILE A O 1
ATOM 1234 N N . LEU A 1 160 ? 18.782 3.083 -14.410 1.00 91.75 160 LEU A N 1
ATOM 1235 C CA . LEU A 1 160 ? 19.419 3.639 -15.609 1.00 91.75 160 LEU A CA 1
ATOM 1236 C C . LEU A 1 160 ? 20.535 2.730 -16.131 1.00 91.75 160 LEU A C 1
ATOM 1238 O O . LEU A 1 160 ? 20.606 2.480 -17.331 1.00 91.75 160 LEU A O 1
ATOM 1242 N N . ALA A 1 161 ? 21.369 2.194 -15.237 1.00 91.75 161 ALA A N 1
ATOM 1243 C CA . ALA A 1 161 ? 22.423 1.256 -15.607 1.00 91.75 161 ALA A CA 1
ATOM 1244 C C . ALA A 1 161 ? 21.843 -0.012 -16.249 1.00 91.75 161 ALA A C 1
ATOM 1246 O O . ALA A 1 161 ? 22.361 -0.495 -17.256 1.00 91.75 161 ALA A O 1
ATOM 1247 N N . ARG A 1 162 ? 20.733 -0.530 -15.706 1.00 91.38 162 ARG A N 1
ATOM 1248 C CA . ARG A 1 162 ? 20.043 -1.688 -16.282 1.00 91.38 162 ARG A CA 1
ATOM 1249 C C . ARG A 1 162 ? 19.411 -1.369 -17.638 1.00 91.38 162 ARG A C 1
ATOM 1251 O O . ARG A 1 162 ? 19.484 -2.195 -18.542 1.00 91.38 162 ARG A O 1
ATOM 1258 N N . GLU A 1 163 ? 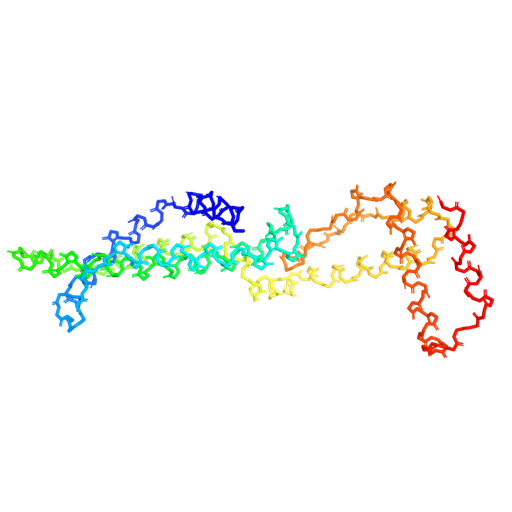18.794 -0.200 -17.796 1.00 91.19 163 GLU A N 1
ATOM 1259 C CA . GLU A 1 163 ? 18.239 0.250 -19.079 1.00 91.19 163 GLU A CA 1
ATOM 1260 C C . GLU A 1 163 ? 19.331 0.337 -20.155 1.00 91.19 163 GLU A C 1
ATOM 1262 O O . GLU A 1 163 ? 19.160 -0.200 -21.250 1.00 91.19 163 GLU A O 1
ATOM 1267 N N . GLU A 1 164 ? 20.481 0.933 -19.832 1.00 91.69 164 GLU A N 1
ATOM 1268 C CA . GLU A 1 164 ? 21.631 1.025 -20.736 1.00 91.69 164 GLU A CA 1
ATOM 1269 C C . GLU A 1 164 ? 22.197 -0.359 -21.092 1.00 91.69 164 GLU A C 1
ATOM 1271 O O . GLU A 1 164 ? 22.488 -0.633 -22.261 1.00 91.69 164 GLU A O 1
ATOM 1276 N N . ALA A 1 165 ? 22.302 -1.267 -20.119 1.00 91.06 165 ALA A N 1
ATOM 1277 C CA . ALA A 1 165 ? 22.756 -2.634 -20.358 1.00 91.06 165 ALA A CA 1
ATOM 1278 C C . ALA A 1 165 ? 21.793 -3.409 -21.275 1.00 91.06 165 ALA A C 1
ATOM 1280 O O . ALA A 1 165 ? 22.227 -4.056 -22.229 1.00 91.06 165 ALA A O 1
ATOM 1281 N N . LEU A 1 166 ? 20.481 -3.274 -21.057 1.00 90.69 166 LEU A N 1
ATOM 1282 C CA . LEU A 1 166 ? 19.469 -3.879 -21.921 1.00 90.69 166 LEU A CA 1
ATOM 1283 C C . LEU A 1 166 ? 19.520 -3.302 -23.335 1.00 90.69 166 LEU A C 1
ATOM 1285 O O . LEU A 1 166 ? 19.441 -4.064 -24.291 1.00 90.69 166 LEU A O 1
ATOM 1289 N N . LEU A 1 167 ? 19.682 -1.987 -23.492 1.00 90.19 167 LEU A N 1
ATOM 1290 C CA . LEU A 1 167 ? 19.785 -1.324 -24.798 1.00 90.19 167 LEU A CA 1
ATOM 1291 C C . LEU A 1 167 ? 21.025 -1.742 -25.593 1.00 90.19 167 LEU A C 1
ATOM 1293 O O . LEU A 1 167 ? 20.967 -1.862 -26.814 1.00 90.19 167 LEU A O 1
ATOM 1297 N N . THR A 1 168 ? 22.150 -1.943 -24.911 1.00 90.62 168 THR A N 1
ATOM 1298 C CA . THR A 1 168 ? 23.434 -2.271 -25.547 1.00 90.62 168 THR A CA 1
ATOM 1299 C C . THR A 1 168 ? 23.608 -3.761 -25.843 1.00 90.62 168 THR A C 1
ATOM 1301 O O . THR A 1 168 ? 24.482 -4.120 -26.640 1.00 90.62 168 THR A O 1
ATOM 1304 N N . ALA A 1 169 ? 22.766 -4.617 -25.255 1.00 90.12 169 ALA A N 1
ATOM 1305 C CA . ALA A 1 169 ? 22.771 -6.054 -25.485 1.00 90.12 169 ALA A CA 1
ATOM 1306 C C . ALA A 1 169 ? 22.568 -6.396 -26.969 1.00 90.12 169 ALA A C 1
ATOM 1308 O O . ALA A 1 169 ? 21.662 -5.899 -27.641 1.00 90.12 169 ALA A O 1
ATOM 1309 N N . ARG A 1 170 ? 23.400 -7.294 -27.498 1.00 87.88 170 ARG A N 1
ATOM 1310 C CA . ARG A 1 170 ? 23.388 -7.693 -28.916 1.00 87.88 170 ARG A CA 1
ATOM 1311 C C . ARG A 1 170 ? 22.549 -8.932 -29.185 1.00 87.88 170 ARG A C 1
ATOM 1313 O O . ARG A 1 170 ? 22.345 -9.281 -30.339 1.00 87.88 170 ARG A O 1
ATOM 1320 N N . SER A 1 171 ? 22.122 -9.614 -28.130 1.00 87.62 171 SER A N 1
ATOM 1321 C CA . SER A 1 171 ? 21.344 -10.847 -28.196 1.00 87.62 171 SER A CA 1
ATOM 1322 C C . SER A 1 171 ? 20.448 -10.972 -26.972 1.00 87.62 171 SER A C 1
ATOM 1324 O O . SER A 1 171 ? 20.721 -10.356 -25.937 1.00 87.62 171 SER A O 1
ATOM 1326 N N . LEU A 1 172 ? 19.421 -11.826 -27.058 1.00 87.12 172 LEU A N 1
ATOM 1327 C CA . LEU A 1 172 ? 18.570 -12.126 -25.909 1.00 87.12 172 LEU A CA 1
ATOM 1328 C C . LEU A 1 172 ? 19.395 -12.647 -24.733 1.00 87.12 172 LEU A C 1
ATOM 1330 O O . LEU A 1 172 ? 19.249 -12.117 -23.644 1.00 87.12 172 LEU A O 1
ATOM 1334 N N . SER A 1 173 ? 20.292 -13.616 -24.938 1.00 87.44 173 SER A N 1
ATOM 1335 C CA . SER A 1 173 ? 21.099 -14.174 -23.842 1.00 87.44 173 SER A CA 1
ATOM 1336 C C . SER A 1 173 ? 21.917 -13.110 -23.109 1.00 87.44 173 SER A C 1
ATOM 1338 O O . SER A 1 173 ? 21.968 -13.111 -21.886 1.00 87.44 173 SER A O 1
ATOM 1340 N N . GLU A 1 174 ? 22.496 -12.155 -23.842 1.00 88.75 174 GLU A N 1
ATOM 1341 C CA . GLU A 1 174 ? 23.241 -11.045 -23.237 1.00 88.75 174 GLU A CA 1
ATOM 1342 C C . GLU A 1 174 ? 22.314 -10.102 -22.452 1.00 88.75 174 GLU A C 1
ATOM 1344 O O . GLU A 1 174 ? 22.665 -9.661 -21.361 1.00 88.75 174 GLU A O 1
ATOM 1349 N N . ALA A 1 175 ? 21.099 -9.851 -22.952 1.00 87.31 175 ALA A N 1
ATOM 1350 C CA . ALA A 1 175 ? 20.092 -9.083 -22.224 1.00 87.31 175 ALA A CA 1
ATOM 1351 C C . ALA A 1 175 ? 19.635 -9.805 -20.942 1.00 87.31 175 ALA A C 1
ATOM 1353 O O . ALA A 1 175 ? 19.479 -9.166 -19.904 1.00 87.31 175 ALA A O 1
ATOM 1354 N N . GLN A 1 176 ? 19.457 -11.128 -20.984 1.00 89.56 176 GLN A N 1
ATOM 1355 C CA . GLN A 1 176 ? 19.095 -11.939 -19.817 1.00 89.56 176 GLN A CA 1
ATOM 1356 C C . GLN A 1 176 ? 20.193 -11.914 -18.744 1.00 89.56 176 GLN A C 1
ATOM 1358 O O . GLN A 1 176 ? 19.884 -11.726 -17.567 1.00 89.56 176 GLN A O 1
ATOM 1363 N N . ASP A 1 177 ? 21.458 -12.034 -19.156 1.00 88.12 177 ASP A N 1
ATOM 1364 C CA . ASP A 1 177 ? 22.625 -12.012 -18.266 1.00 88.12 177 ASP A CA 1
ATOM 1365 C C . ASP A 1 177 ? 22.887 -10.621 -17.665 1.00 88.12 177 ASP A C 1
ATOM 1367 O O . ASP A 1 177 ? 23.492 -10.513 -16.602 1.00 88.12 177 ASP A O 1
ATOM 1371 N N . SER A 1 178 ? 22.414 -9.552 -18.315 1.00 87.50 178 SER A N 1
ATOM 1372 C CA . SER A 1 178 ? 22.572 -8.169 -17.839 1.00 87.50 178 SER A CA 1
ATOM 1373 C C . SER A 1 178 ? 21.639 -7.777 -16.681 1.00 87.50 178 SER A C 1
ATOM 1375 O O . SER A 1 178 ? 21.776 -6.695 -16.104 1.00 87.50 178 SER A O 1
ATOM 1377 N N . ILE A 1 179 ? 20.664 -8.625 -16.333 1.00 87.56 179 ILE A N 1
ATOM 1378 C CA . ILE A 1 179 ? 19.686 -8.332 -15.280 1.00 87.56 179 ILE A CA 1
ATOM 1379 C C . ILE A 1 179 ? 20.239 -8.745 -13.916 1.00 87.56 179 ILE A C 1
ATOM 1381 O O . ILE A 1 179 ? 20.063 -9.875 -13.460 1.00 87.56 179 ILE A O 1
ATOM 1385 N N . ASP A 1 180 ? 20.825 -7.774 -13.225 1.00 85.56 180 ASP A N 1
ATOM 1386 C CA . ASP A 1 180 ? 21.253 -7.906 -11.831 1.00 85.56 180 ASP A CA 1
ATOM 1387 C C . ASP A 1 180 ? 20.172 -7.474 -10.838 1.00 85.56 180 ASP A C 1
ATOM 1389 O O . ASP A 1 180 ? 19.255 -6.739 -11.188 1.00 85.56 180 ASP A O 1
ATOM 1393 N N . PHE A 1 181 ? 20.273 -7.888 -9.572 1.00 87.31 181 PHE A N 1
ATOM 1394 C CA . PHE A 1 181 ? 19.406 -7.381 -8.500 1.00 87.31 181 PHE A CA 1
ATOM 1395 C C . PHE A 1 181 ? 19.715 -5.913 -8.173 1.00 87.31 181 PHE A C 1
ATOM 1397 O O . PHE A 1 181 ? 20.871 -5.502 -8.174 1.00 87.31 181 PHE A O 1
ATOM 1404 N N . LEU A 1 182 ? 18.681 -5.137 -7.837 1.00 87.69 182 LEU A N 1
ATOM 1405 C CA . LEU A 1 182 ? 18.845 -3.741 -7.420 1.00 87.69 182 LEU A CA 1
ATOM 1406 C C . LEU A 1 182 ? 19.522 -3.653 -6.046 1.00 87.69 182 LEU A C 1
ATOM 1408 O O . LEU A 1 182 ? 19.217 -4.440 -5.146 1.00 87.69 182 LEU A O 1
ATOM 1412 N N . GLY A 1 183 ? 20.403 -2.667 -5.867 1.00 84.31 183 GLY A N 1
ATOM 1413 C CA . GLY A 1 183 ? 21.107 -2.423 -4.608 1.00 84.31 183 GLY A CA 1
ATOM 1414 C C . GLY A 1 183 ? 20.223 -1.777 -3.540 1.00 84.31 183 GLY A C 1
ATOM 1415 O O . GLY A 1 183 ? 20.417 -2.016 -2.348 1.00 84.31 183 GLY A O 1
ATOM 1416 N N . ALA A 1 184 ? 19.220 -1.003 -3.958 1.00 84.75 184 ALA A N 1
ATOM 1417 C CA . ALA A 1 184 ? 18.190 -0.444 -3.092 1.00 84.75 184 ALA A CA 1
ATOM 1418 C C . ALA A 1 184 ? 16.818 -0.543 -3.764 1.00 84.75 184 ALA A C 1
ATOM 1420 O O . ALA A 1 184 ? 16.701 -0.354 -4.970 1.00 84.75 184 ALA A O 1
ATOM 1421 N N . GLN A 1 185 ? 15.762 -0.796 -2.987 1.00 82.62 185 GLN A N 1
ATOM 1422 C CA . GLN A 1 185 ? 14.390 -0.811 -3.493 1.00 82.62 185 GLN A CA 1
ATOM 1423 C C . GLN A 1 185 ? 13.460 -0.018 -2.564 1.00 82.62 185 GLN A C 1
ATOM 1425 O O . GLN A 1 185 ? 13.064 -0.524 -1.511 1.00 82.62 185 GLN A O 1
ATOM 1430 N N . PRO A 1 186 ? 13.075 1.216 -2.944 1.00 82.31 186 PRO A N 1
ATOM 1431 C CA . PRO A 1 186 ? 12.139 2.018 -2.166 1.00 82.31 186 PRO A CA 1
ATOM 1432 C C . PRO A 1 186 ? 10.791 1.307 -1.999 1.00 82.31 186 PRO A C 1
ATOM 1434 O O . PRO A 1 186 ? 10.189 0.873 -2.981 1.00 82.31 186 PRO A O 1
ATOM 1437 N N . ALA A 1 187 ? 10.250 1.288 -0.776 1.00 71.56 187 ALA A N 1
ATOM 1438 C CA . ALA A 1 187 ? 8.998 0.592 -0.429 1.00 71.56 187 ALA A CA 1
ATOM 1439 C C . ALA A 1 187 ? 7.740 1.089 -1.184 1.00 71.56 187 ALA A C 1
ATOM 1441 O O . ALA A 1 187 ? 6.666 0.492 -1.109 1.00 71.56 187 ALA A O 1
ATOM 1442 N N . ILE A 1 188 ? 7.846 2.215 -1.896 1.00 73.69 188 ILE A N 1
ATOM 1443 C CA . ILE A 1 188 ? 6.773 2.763 -2.739 1.00 73.69 188 ILE A CA 1
ATOM 1444 C C . ILE A 1 188 ? 6.584 1.965 -4.023 1.00 73.69 188 ILE A C 1
ATOM 1446 O O . ILE A 1 188 ? 5.462 1.920 -4.545 1.00 73.69 188 ILE A O 1
ATOM 1450 N N . PHE A 1 189 ? 7.671 1.410 -4.555 1.00 76.94 189 PHE A N 1
ATOM 1451 C CA . PHE A 1 189 ? 7.670 0.699 -5.820 1.00 76.94 189 PHE A CA 1
ATOM 1452 C C . PHE A 1 189 ? 7.304 -0.774 -5.614 1.00 76.94 189 PHE A C 1
ATOM 1454 O O . PHE A 1 189 ? 7.527 -1.323 -4.533 1.00 76.94 189 PHE A O 1
ATOM 1461 N N . PRO A 1 190 ? 6.693 -1.421 -6.625 1.00 73.69 190 PRO A N 1
ATOM 1462 C CA . PRO A 1 190 ? 6.517 -2.868 -6.601 1.00 73.69 190 PRO A CA 1
ATOM 1463 C C . PRO A 1 190 ? 7.871 -3.567 -6.468 1.00 73.69 190 PRO A C 1
ATOM 1465 O O . PRO A 1 190 ? 8.876 -3.044 -6.952 1.00 73.69 190 PRO A O 1
ATOM 1468 N N . LEU A 1 191 ? 7.866 -4.753 -5.849 1.00 77.19 191 LEU A N 1
ATOM 1469 C CA . LEU A 1 191 ? 9.039 -5.623 -5.781 1.00 77.19 191 LEU A CA 1
ATOM 1470 C C . LEU A 1 191 ? 9.568 -5.891 -7.196 1.00 77.19 191 LEU A C 1
ATOM 1472 O O . LEU A 1 191 ? 8.785 -6.098 -8.127 1.00 77.19 191 LEU A O 1
ATOM 1476 N N . ASP A 1 192 ? 10.889 -5.888 -7.350 1.00 82.94 192 ASP A N 1
ATOM 1477 C CA . ASP A 1 192 ? 11.511 -6.103 -8.647 1.00 82.94 192 ASP A CA 1
ATOM 1478 C C . ASP A 1 192 ? 11.495 -7.599 -8.956 1.00 82.94 192 ASP A C 1
ATOM 1480 O O . ASP A 1 192 ? 12.244 -8.387 -8.379 1.00 82.94 192 ASP A O 1
ATOM 1484 N N . MET A 1 193 ? 10.581 -7.990 -9.840 1.00 82.25 193 MET A N 1
ATOM 1485 C CA . MET A 1 193 ? 10.426 -9.378 -10.268 1.00 82.25 193 MET A CA 1
ATOM 1486 C C . MET A 1 193 ? 11.316 -9.720 -11.464 1.00 82.25 193 MET A C 1
ATOM 1488 O O . MET A 1 193 ? 11.434 -10.898 -11.807 1.00 82.25 193 MET A O 1
ATOM 1492 N N . LEU A 1 194 ? 11.947 -8.721 -12.090 1.00 84.19 194 LEU A N 1
ATOM 1493 C CA . LEU A 1 194 ? 12.705 -8.898 -13.322 1.00 84.19 194 LEU A CA 1
ATOM 1494 C C . LEU A 1 194 ? 13.876 -9.888 -13.172 1.00 84.19 194 LEU A C 1
ATOM 1496 O O . LEU A 1 194 ? 13.995 -10.756 -14.035 1.00 84.19 194 LEU A O 1
ATOM 1500 N N . PRO A 1 195 ? 14.663 -9.889 -12.074 1.00 85.44 195 PRO A N 1
ATOM 1501 C CA . PRO A 1 195 ? 15.730 -10.876 -11.877 1.00 85.44 195 PRO A CA 1
ATOM 1502 C C . PRO A 1 195 ? 15.232 -12.327 -11.818 1.00 85.44 195 PRO A C 1
ATOM 1504 O O . PRO A 1 195 ? 15.942 -13.249 -12.202 1.00 85.44 195 PRO A O 1
ATOM 1507 N N . TYR A 1 196 ? 13.993 -12.552 -11.373 1.00 82.75 196 TYR A N 1
ATOM 1508 C CA . TYR A 1 196 ? 13.388 -13.890 -11.333 1.00 82.75 196 TYR A CA 1
ATOM 1509 C C . TYR A 1 196 ? 12.795 -14.316 -12.681 1.00 82.75 196 TYR A C 1
ATOM 1511 O O . TYR A 1 196 ? 12.493 -15.492 -12.884 1.00 82.75 196 TYR A O 1
ATOM 1519 N N . GLN A 1 197 ? 12.607 -13.362 -13.591 1.00 82.12 197 GLN A N 1
ATOM 1520 C CA . GLN A 1 197 ? 12.080 -13.560 -14.938 1.00 82.12 197 GLN A CA 1
ATOM 1521 C C . GLN A 1 197 ? 13.152 -13.339 -16.011 1.00 82.12 197 GLN A C 1
ATOM 1523 O O . GLN A 1 197 ? 12.821 -13.300 -17.195 1.00 82.12 197 GLN A O 1
ATOM 1528 N N . SER A 1 198 ? 14.427 -13.244 -15.622 1.00 82.62 198 SER A N 1
ATOM 1529 C CA . SER A 1 198 ? 15.541 -13.003 -16.541 1.00 82.62 198 SER A CA 1
ATOM 1530 C C . SER A 1 198 ? 15.610 -14.064 -17.637 1.00 82.62 198 SER A C 1
ATOM 1532 O O . SER A 1 198 ? 15.754 -13.725 -18.795 1.00 82.62 198 SER A O 1
ATOM 1534 N N . ASN A 1 199 ? 15.350 -15.334 -17.329 1.00 82.56 199 ASN A N 1
ATOM 1535 C CA . ASN A 1 199 ? 15.370 -16.417 -18.325 1.00 82.56 199 ASN A CA 1
ATOM 1536 C C . ASN A 1 199 ? 14.149 -16.453 -19.274 1.00 82.56 199 ASN A C 1
ATOM 1538 O O . ASN A 1 199 ? 13.993 -17.407 -20.037 1.00 82.56 199 ASN A O 1
ATOM 1542 N N . THR A 1 200 ? 13.234 -15.481 -19.199 1.00 86.12 200 THR A N 1
ATOM 1543 C CA . THR A 1 200 ? 12.050 -15.402 -20.079 1.00 86.12 200 THR A CA 1
ATOM 1544 C C . THR A 1 200 ? 12.323 -14.527 -21.310 1.00 86.12 200 THR A C 1
ATOM 1546 O O . THR A 1 200 ? 13.433 -14.031 -21.481 1.00 86.12 200 THR A O 1
ATOM 1549 N N . SER A 1 201 ? 11.323 -14.317 -22.175 1.00 85.12 201 SER A N 1
ATOM 1550 C CA . SER A 1 201 ? 11.410 -13.354 -23.290 1.00 85.12 201 SER A CA 1
ATOM 1551 C C . SER A 1 201 ? 11.327 -11.891 -22.840 1.00 85.12 201 SER A C 1
ATOM 1553 O O . SER A 1 201 ? 11.619 -10.994 -23.627 1.00 85.12 201 SER A O 1
ATOM 1555 N N . LEU A 1 202 ? 10.948 -11.642 -21.579 1.00 86.81 202 LEU A N 1
ATOM 1556 C CA . LEU A 1 202 ? 10.709 -10.304 -21.038 1.00 86.81 202 LEU A CA 1
ATOM 1557 C C . LEU A 1 202 ? 11.895 -9.338 -21.227 1.00 86.81 202 LEU A C 1
ATOM 1559 O O . LEU A 1 202 ? 11.646 -8.190 -21.590 1.00 86.81 202 LEU A O 1
ATOM 1563 N N . PRO A 1 203 ? 13.169 -9.750 -21.057 1.00 88.69 203 PRO A N 1
ATOM 1564 C CA . PRO A 1 203 ? 14.304 -8.857 -21.303 1.00 88.69 203 PRO A CA 1
ATOM 1565 C C . PRO A 1 203 ? 14.408 -8.416 -22.767 1.00 88.69 203 PRO A C 1
ATOM 1567 O O . PRO A 1 203 ? 14.769 -7.273 -23.038 1.00 88.69 203 PRO A O 1
ATOM 1570 N N . GLY A 1 204 ? 14.029 -9.288 -23.706 1.00 87.88 204 GLY A N 1
ATOM 1571 C CA . GLY A 1 204 ? 13.955 -8.954 -25.128 1.00 87.88 204 GLY A CA 1
ATOM 1572 C C . GLY A 1 204 ? 12.837 -7.961 -25.438 1.00 87.88 204 GLY A C 1
ATOM 1573 O O . GLY A 1 204 ? 13.063 -6.947 -26.100 1.00 87.88 204 GLY A O 1
ATOM 1574 N N . ASP A 1 205 ? 11.653 -8.180 -24.863 1.00 89.00 205 ASP A N 1
ATOM 1575 C CA . ASP A 1 205 ? 10.534 -7.239 -24.974 1.00 89.00 205 ASP A CA 1
ATOM 1576 C C . ASP A 1 205 ? 10.898 -5.855 -24.401 1.00 89.00 205 ASP A C 1
ATOM 1578 O O . ASP A 1 205 ? 10.538 -4.822 -24.974 1.00 89.00 205 ASP A O 1
ATOM 1582 N N . MET A 1 206 ? 11.659 -5.819 -23.301 1.00 89.75 206 MET A N 1
ATOM 1583 C CA . MET A 1 206 ? 12.168 -4.583 -22.699 1.00 89.75 206 MET A CA 1
ATOM 1584 C C . MET A 1 206 ? 13.216 -3.893 -23.573 1.00 89.75 206 MET A C 1
ATOM 1586 O O . MET A 1 206 ? 13.092 -2.690 -23.798 1.00 89.75 206 MET A O 1
ATOM 1590 N N . HIS A 1 207 ? 14.193 -4.626 -24.122 1.00 91.75 207 HIS A N 1
ATOM 1591 C CA . HIS A 1 207 ? 15.146 -4.075 -25.095 1.00 91.75 207 HIS A CA 1
ATOM 1592 C C . HIS A 1 207 ? 14.401 -3.402 -26.251 1.00 91.75 207 HIS A C 1
ATOM 1594 O O . HIS A 1 207 ? 14.648 -2.238 -26.571 1.00 91.75 207 HIS A O 1
ATOM 1600 N N . ARG A 1 208 ? 13.415 -4.102 -26.829 1.00 90.44 208 ARG A N 1
ATOM 1601 C CA . ARG A 1 208 ? 12.594 -3.571 -27.919 1.00 90.44 208 ARG A CA 1
ATOM 1602 C C . ARG A 1 208 ? 11.878 -2.282 -27.526 1.00 90.44 208 ARG A C 1
ATOM 1604 O O . ARG A 1 208 ? 11.820 -1.347 -28.325 1.00 90.44 208 ARG A O 1
ATOM 1611 N N . PHE A 1 209 ? 11.300 -2.250 -26.329 1.00 91.50 209 PHE A N 1
ATOM 1612 C CA . PHE A 1 209 ? 10.587 -1.089 -25.812 1.00 91.50 209 PHE A CA 1
ATOM 1613 C C . PHE A 1 209 ? 11.511 0.128 -25.669 1.00 91.50 209 PHE A C 1
ATOM 1615 O O . PHE A 1 209 ? 11.192 1.193 -26.200 1.00 91.50 209 PHE A O 1
ATOM 1622 N N . PHE A 1 210 ? 12.671 -0.030 -25.028 1.00 92.31 210 PHE A N 1
ATOM 1623 C CA . PHE A 1 210 ? 13.617 1.071 -24.827 1.00 92.31 210 PHE A CA 1
ATOM 1624 C C . PHE A 1 210 ? 14.235 1.554 -26.143 1.00 92.31 210 PHE A C 1
ATOM 1626 O O . PHE A 1 210 ? 14.312 2.759 -26.384 1.00 92.31 210 PHE A O 1
ATOM 1633 N N . ALA A 1 211 ? 14.607 0.637 -27.040 1.00 91.44 211 ALA A N 1
ATOM 1634 C CA . ALA A 1 211 ? 15.147 0.994 -28.350 1.00 91.44 211 ALA A CA 1
ATOM 1635 C C . ALA A 1 211 ? 14.117 1.773 -29.185 1.00 91.44 211 ALA A C 1
ATOM 1637 O O . ALA A 1 211 ? 14.443 2.779 -29.815 1.00 91.44 211 ALA A O 1
ATOM 1638 N N . MET A 1 212 ? 12.842 1.371 -29.135 1.00 91.38 212 MET A N 1
ATOM 1639 C CA . MET A 1 212 ? 11.760 2.124 -29.770 1.00 91.38 212 MET A CA 1
ATOM 1640 C C . MET A 1 212 ? 11.641 3.537 -29.190 1.00 91.38 212 MET A C 1
ATOM 1642 O O . MET A 1 212 ? 11.463 4.483 -29.954 1.00 91.38 212 MET A O 1
ATOM 1646 N N . GLN A 1 213 ? 11.745 3.696 -27.869 1.00 91.69 213 GLN A N 1
ATOM 1647 C CA . GLN A 1 213 ? 11.672 5.005 -27.223 1.00 91.69 213 GLN A CA 1
ATOM 1648 C C . GLN A 1 213 ? 12.799 5.935 -27.704 1.00 91.69 213 GLN A C 1
ATOM 1650 O O . GLN A 1 213 ? 12.512 7.066 -28.092 1.00 91.69 213 GLN A O 1
ATOM 1655 N N . GLN A 1 214 ? 14.038 5.441 -27.807 1.00 91.19 214 GLN A N 1
ATOM 1656 C CA . GLN A 1 214 ? 15.153 6.216 -28.369 1.00 91.19 214 GLN A CA 1
ATOM 1657 C C . GLN A 1 214 ? 14.921 6.618 -29.831 1.00 91.19 214 GLN A C 1
ATOM 1659 O O . GLN A 1 214 ? 15.163 7.766 -30.204 1.00 91.19 214 GLN A O 1
ATOM 1664 N N . LEU A 1 215 ? 14.404 5.706 -30.660 1.00 92.56 215 LEU A N 1
ATOM 1665 C CA . LEU A 1 215 ? 14.080 6.009 -32.057 1.00 92.56 215 LEU A CA 1
ATOM 1666 C C . LEU A 1 215 ? 12.955 7.049 -32.172 1.00 92.56 215 LEU A C 1
ATOM 1668 O O . LEU A 1 215 ? 13.004 7.917 -33.044 1.00 92.56 215 LEU A O 1
ATOM 1672 N N . VAL A 1 216 ? 11.947 6.992 -31.295 1.00 93.00 216 VAL A N 1
ATOM 1673 C CA . VAL A 1 216 ? 10.884 8.007 -31.224 1.00 93.00 216 VAL A CA 1
ATOM 1674 C C . VAL A 1 216 ? 11.454 9.365 -30.820 1.00 93.00 216 VAL A C 1
ATOM 1676 O O . VAL A 1 216 ? 11.069 10.364 -31.424 1.00 93.00 216 VAL A O 1
ATOM 1679 N N . ASP A 1 217 ? 12.373 9.418 -29.859 1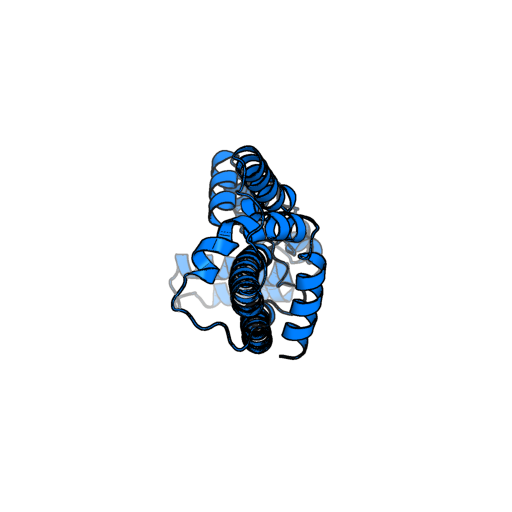.00 92.31 217 ASP A N 1
ATOM 1680 C CA . ASP A 1 217 ? 13.007 10.670 -29.430 1.00 92.31 217 ASP A CA 1
ATOM 1681 C C . ASP A 1 217 ? 13.922 11.256 -30.518 1.00 92.31 217 ASP A C 1
ATOM 1683 O O . ASP A 1 217 ? 13.989 12.474 -30.690 1.00 92.31 217 ASP A O 1
ATOM 1687 N N . GLN A 1 218 ? 14.587 10.400 -31.300 1.00 93.44 218 GLN A N 1
ATOM 1688 C CA . GLN A 1 218 ? 15.483 10.808 -32.382 1.00 93.44 218 GLN A CA 1
ATOM 1689 C C . GLN A 1 218 ? 14.739 11.283 -33.638 1.00 93.44 218 GLN A C 1
ATOM 1691 O O . GLN A 1 218 ? 15.088 12.318 -34.209 1.00 93.44 218 GLN A O 1
ATOM 1696 N N . TYR A 1 219 ? 13.745 10.521 -34.102 1.00 91.94 219 TYR A N 1
ATOM 1697 C CA . TYR A 1 219 ? 13.081 10.754 -35.391 1.00 91.94 219 TYR A CA 1
ATOM 1698 C C . TYR A 1 219 ? 11.689 11.381 -35.255 1.00 91.94 219 TYR A C 1
ATOM 1700 O O . TYR A 1 219 ? 11.189 11.989 -36.201 1.00 91.94 219 TYR A O 1
ATOM 1708 N N . GLY A 1 220 ? 11.059 11.266 -34.086 1.00 89.62 220 GLY A N 1
ATOM 1709 C CA . GLY A 1 220 ? 9.667 11.628 -33.852 1.00 89.62 220 GLY A CA 1
ATOM 1710 C C . GLY A 1 220 ? 8.703 10.470 -34.126 1.00 89.62 220 GLY A C 1
ATOM 1711 O O . GLY A 1 220 ? 8.901 9.635 -35.015 1.00 89.62 220 GLY A O 1
ATOM 1712 N N . ALA A 1 221 ? 7.600 10.431 -33.375 1.00 86.88 221 ALA A N 1
ATOM 1713 C CA . ALA A 1 221 ? 6.574 9.403 -33.533 1.00 86.88 221 ALA A CA 1
ATOM 1714 C C . ALA A 1 221 ? 6.042 9.359 -34.980 1.00 86.88 221 ALA A C 1
ATOM 1716 O O . ALA A 1 221 ? 5.678 10.386 -35.555 1.00 86.88 221 ALA A O 1
ATOM 1717 N N . GLY A 1 222 ? 6.011 8.162 -35.574 1.00 86.50 222 GLY A N 1
ATOM 1718 C CA . GLY A 1 222 ? 5.540 7.937 -36.947 1.00 86.50 222 GLY A CA 1
ATOM 1719 C C . GLY A 1 222 ? 6.539 8.282 -38.060 1.00 86.50 222 GLY A C 1
ATOM 1720 O O . GLY A 1 222 ? 6.217 8.065 -39.224 1.00 86.50 222 GLY A O 1
ATOM 1721 N N . HIS A 1 223 ? 7.733 8.773 -37.722 1.00 91.94 223 HIS A N 1
ATOM 1722 C CA . HIS A 1 223 ? 8.774 9.160 -38.686 1.00 91.94 223 HIS A CA 1
ATOM 1723 C C . HIS A 1 223 ? 10.010 8.250 -38.632 1.00 91.94 223 HIS A C 1
ATOM 1725 O O . HIS A 1 223 ? 11.010 8.528 -39.288 1.00 91.94 223 HIS A O 1
ATOM 1731 N N . ILE A 1 224 ? 9.943 7.162 -37.859 1.00 92.44 224 ILE A N 1
ATOM 1732 C CA . ILE A 1 224 ? 11.028 6.186 -37.732 1.00 92.44 224 ILE A CA 1
ATOM 1733 C C . ILE A 1 224 ? 11.241 5.493 -39.092 1.00 92.44 224 ILE A C 1
ATOM 1735 O O . ILE A 1 224 ? 10.280 4.922 -39.626 1.00 92.44 224 ILE A O 1
ATOM 1739 N N . PRO A 1 225 ? 12.464 5.523 -39.655 1.00 93.50 225 PRO A N 1
ATOM 1740 C CA . PRO A 1 225 ? 12.787 4.862 -40.916 1.00 93.50 225 PRO A CA 1
ATOM 1741 C C . PRO A 1 225 ? 12.494 3.359 -40.895 1.00 93.50 225 PRO A C 1
ATOM 1743 O O . PRO A 1 225 ? 12.618 2.695 -39.868 1.00 93.50 225 PRO A O 1
ATOM 1746 N N . THR A 1 226 ? 12.144 2.794 -42.051 1.00 91.38 226 THR A N 1
ATOM 1747 C CA . THR A 1 226 ? 11.861 1.353 -42.174 1.00 91.38 226 THR A CA 1
ATOM 1748 C C . THR A 1 226 ? 13.083 0.489 -41.853 1.00 91.38 226 THR A C 1
ATOM 1750 O O . THR A 1 226 ? 12.925 -0.562 -41.246 1.00 91.38 226 THR A O 1
ATOM 1753 N N . GLU A 1 227 ? 14.290 0.962 -42.173 1.00 93.56 227 GLU A N 1
ATOM 1754 C CA . GLU A 1 227 ? 15.552 0.266 -41.876 1.00 93.56 227 GLU A CA 1
ATOM 1755 C C . GLU A 1 227 ? 15.747 0.034 -40.367 1.00 93.56 227 GLU A C 1
ATOM 1757 O O . GLU A 1 227 ? 16.117 -1.061 -39.949 1.00 93.56 227 GLU A O 1
ATOM 1762 N N . GLU A 1 228 ? 15.409 1.026 -39.536 1.00 91.88 228 GLU A N 1
ATOM 1763 C CA . GLU A 1 228 ? 15.491 0.927 -38.070 1.00 91.88 228 GLU A CA 1
ATOM 1764 C C . GLU A 1 228 ? 14.471 -0.083 -37.521 1.00 91.88 228 GLU A C 1
ATOM 1766 O O . GLU A 1 228 ? 14.763 -0.867 -36.617 1.00 91.88 228 GLU A O 1
ATOM 1771 N N . TRP A 1 229 ? 13.268 -0.123 -38.108 1.00 88.62 229 TRP A N 1
ATOM 1772 C CA . TRP A 1 229 ? 12.265 -1.136 -37.770 1.00 88.62 229 TRP A CA 1
ATOM 1773 C C . TRP A 1 229 ? 12.715 -2.548 -38.146 1.00 88.62 229 TRP A C 1
ATOM 1775 O O . TRP A 1 229 ? 12.455 -3.492 -37.399 1.00 88.62 229 TRP A O 1
ATOM 1785 N N . GLU A 1 230 ? 13.364 -2.710 -39.297 1.00 90.81 230 GLU A N 1
ATOM 1786 C CA . GLU A 1 230 ? 13.908 -3.993 -39.741 1.00 90.81 230 GLU A CA 1
ATOM 1787 C C . GLU A 1 230 ? 15.046 -4.461 -38.831 1.00 90.81 230 GLU A C 1
ATOM 1789 O O . GLU A 1 230 ? 15.026 -5.615 -38.405 1.00 90.81 230 GLU A O 1
ATOM 1794 N N . ALA A 1 231 ? 15.962 -3.569 -38.446 1.00 89.31 231 ALA A N 1
ATOM 1795 C CA . ALA A 1 231 ? 17.032 -3.867 -37.494 1.00 89.31 231 ALA A CA 1
ATOM 1796 C C . ALA A 1 231 ? 16.481 -4.304 -36.123 1.00 89.31 231 ALA A C 1
ATOM 1798 O O . ALA A 1 231 ? 16.902 -5.325 -35.575 1.00 89.31 231 ALA A O 1
ATOM 1799 N N . LEU A 1 232 ? 15.477 -3.590 -35.603 1.00 88.25 232 LEU A N 1
ATOM 1800 C CA . LEU A 1 232 ? 14.831 -3.919 -34.331 1.00 88.25 232 LEU A CA 1
ATOM 1801 C C . LEU A 1 232 ? 14.087 -5.263 -34.377 1.00 88.25 232 LEU A C 1
ATOM 1803 O O . LEU A 1 232 ? 14.083 -6.024 -33.405 1.00 88.25 232 LEU A O 1
ATOM 1807 N N . ASN A 1 233 ? 13.431 -5.567 -35.500 1.00 87.38 233 ASN A N 1
ATOM 1808 C CA . ASN A 1 233 ? 12.758 -6.850 -35.693 1.00 87.38 233 ASN A CA 1
ATOM 1809 C C . ASN A 1 233 ? 13.763 -7.998 -35.857 1.00 87.38 233 ASN A C 1
ATOM 1811 O O . ASN A 1 233 ? 13.497 -9.085 -35.354 1.00 87.38 233 ASN A O 1
ATOM 1815 N N . ALA A 1 234 ? 14.900 -7.763 -36.520 1.00 87.00 234 ALA A N 1
ATO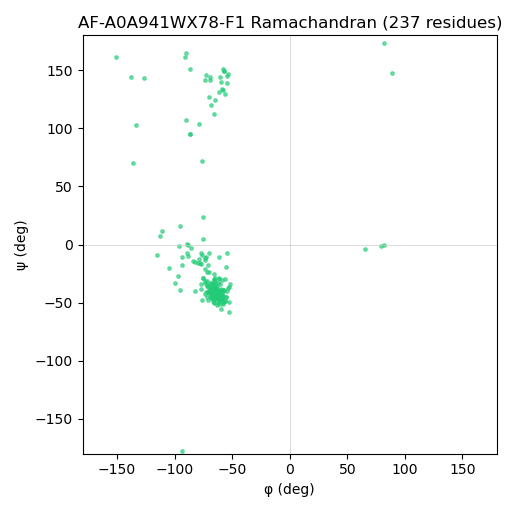M 1816 C CA . ALA A 1 234 ? 15.954 -8.760 -36.683 1.00 87.00 234 ALA A CA 1
ATOM 1817 C C . ALA A 1 234 ? 16.527 -9.188 -35.324 1.00 87.00 234 ALA A C 1
ATOM 1819 O O . ALA A 1 234 ? 16.545 -10.383 -35.035 1.00 87.00 234 ALA A O 1
ATOM 1820 N N . TRP A 1 235 ? 16.860 -8.230 -34.450 1.00 89.38 235 TRP A N 1
ATOM 1821 C CA . TRP A 1 235 ? 17.343 -8.505 -33.089 1.00 89.38 235 TRP A CA 1
ATOM 1822 C C . TRP A 1 235 ? 16.367 -9.384 -32.285 1.00 89.38 235 TRP A C 1
ATOM 1824 O O . TRP A 1 235 ? 16.766 -10.376 -31.685 1.00 89.38 235 TRP A O 1
ATOM 1834 N N . ASN A 1 236 ? 15.063 -9.081 -32.346 1.00 77.06 236 ASN A N 1
ATOM 1835 C CA . ASN A 1 236 ? 14.014 -9.848 -31.650 1.00 77.06 236 ASN A CA 1
ATOM 1836 C C . ASN A 1 236 ? 13.648 -11.182 -32.326 1.00 77.06 236 ASN A C 1
ATOM 1838 O O . ASN A 1 236 ? 12.821 -11.923 -31.808 1.00 77.06 236 ASN A O 1
ATOM 1842 N N . SER A 1 237 ? 14.164 -11.468 -33.521 1.00 72.69 237 SER A N 1
ATOM 1843 C CA . SER A 1 237 ? 13.916 -12.742 -34.210 1.00 72.69 237 SER A CA 1
ATOM 1844 C C . SER A 1 237 ? 14.996 -13.788 -33.930 1.00 72.69 237 SER A C 1
ATOM 1846 O O . SER A 1 237 ? 14.769 -14.975 -34.152 1.00 72.69 237 SER A O 1
ATOM 1848 N N . GLU A 1 238 ? 16.156 -13.345 -33.438 1.00 61.09 238 GLU A N 1
ATOM 1849 C CA . GLU A 1 238 ? 17.270 -14.198 -33.007 1.00 61.09 238 GLU A CA 1
ATOM 1850 C C . GLU A 1 238 ? 17.133 -14.667 -31.542 1.00 61.09 238 GLU A C 1
ATOM 1852 O O . GLU A 1 238 ? 17.952 -15.456 -31.068 1.00 61.09 238 GLU A O 1
ATOM 1857 N N . SER A 1 239 ? 16.088 -14.203 -30.846 1.00 54.62 239 SER A N 1
ATOM 1858 C CA . SER A 1 239 ? 15.696 -14.539 -29.470 1.00 54.62 239 SER A CA 1
ATOM 1859 C C . SER A 1 239 ? 14.674 -15.674 -29.404 1.00 54.62 239 SER A C 1
ATOM 1861 O O . SER A 1 239 ? 14.832 -16.571 -28.548 1.00 54.62 239 SER A O 1
#

Mean predicted aligned error: 11.67 Å